Protein AF-A0A749FUU7-F1 (afdb_monomer_lite)

Foldseek 3Di:
DVVVVVVVVVCLLVVVFFWDFQPHTDDRPPDDDPVRIDGDLVRVLVSCCVPPVQDDDCVNDPPVSNVPRDDQDPVNVVVVVVVVVVVVVVVVVVVVVVVVVVVVVVVVVVVVVVVVVVVVVVVVVVVVVVLLVVLQVLLVVQCQQCDADPVRHHNHPDPDQVSVLVVQCVVPPPDPQSDSVSSVVSNVSSNVSNVD

pLDDT: mean 90.06, std 8.32, range [52.12, 98.38]

Organism: Salmonella enterica (NCBI:txid28901)

Structure (mmCIF, N/CA/C/O backbone):
data_AF-A0A749FUU7-F1
#
_entry.id   AF-A0A749FUU7-F1
#
loop_
_atom_site.group_PDB
_atom_site.id
_atom_site.type_symbol
_atom_site.label_atom_id
_atom_site.label_alt_id
_atom_site.label_comp_id
_atom_site.label_asym_id
_atom_site.label_entity_id
_atom_site.label_seq_id
_atom_site.pdbx_PDB_ins_code
_atom_site.Cartn_x
_atom_site.Cartn_y
_atom_site.Cartn_z
_atom_site.occupancy
_atom_site.B_iso_or_equiv
_atom_site.auth_seq_id
_atom_site.auth_comp_id
_atom_site.auth_asym_id
_atom_site.auth_atom_id
_atom_site.pdbx_PDB_model_num
ATOM 1 N N . MET A 1 1 ? 31.491 9.876 -52.918 1.00 52.12 1 MET A N 1
ATOM 2 C CA . MET A 1 1 ? 31.894 8.596 -53.551 1.00 52.12 1 MET A CA 1
ATOM 3 C C . MET A 1 1 ? 33.406 8.341 -53.571 1.00 52.12 1 MET A C 1
ATOM 5 O O . MET A 1 1 ? 33.776 7.181 -53.485 1.00 52.12 1 MET A O 1
ATOM 9 N N . ARG A 1 2 ? 34.289 9.356 -53.638 1.00 62.12 2 ARG A N 1
ATOM 10 C CA . ARG A 1 2 ? 35.755 9.143 -53.702 1.00 62.12 2 ARG A CA 1
ATOM 11 C C . ARG A 1 2 ? 36.374 8.519 -52.435 1.00 62.12 2 ARG A C 1
ATOM 13 O O . ARG A 1 2 ? 37.152 7.585 -52.553 1.00 62.12 2 ARG A O 1
ATOM 20 N N . VAL A 1 3 ? 35.913 8.924 -51.248 1.00 73.00 3 VAL A N 1
ATOM 21 C CA . VAL A 1 3 ? 36.488 8.505 -49.950 1.00 73.00 3 VAL A CA 1
ATOM 22 C C . VAL A 1 3 ? 36.400 6.993 -49.682 1.00 73.00 3 VAL A C 1
ATOM 24 O O . VAL A 1 3 ? 37.339 6.397 -49.170 1.00 73.00 3 VAL A O 1
ATOM 27 N N . ASN A 1 4 ? 35.293 6.332 -50.041 1.00 77.88 4 ASN A N 1
ATOM 28 C CA . ASN A 1 4 ? 35.155 4.884 -49.807 1.00 77.88 4 ASN A CA 1
ATOM 29 C C . ASN A 1 4 ? 36.014 4.062 -50.776 1.00 77.88 4 ASN A C 1
ATOM 31 O O . ASN A 1 4 ? 36.567 3.039 -50.386 1.00 77.88 4 ASN A O 1
ATOM 35 N N . ALA A 1 5 ? 36.159 4.526 -52.020 1.00 82.06 5 ALA A N 1
ATOM 36 C CA . ALA A 1 5 ? 37.058 3.902 -52.984 1.00 82.06 5 ALA A CA 1
ATOM 37 C C . ALA A 1 5 ? 38.529 4.075 -52.572 1.00 82.06 5 ALA A C 1
ATOM 39 O O . ALA A 1 5 ? 39.319 3.157 -52.754 1.00 82.06 5 ALA A O 1
ATOM 40 N N . GLU A 1 6 ? 38.890 5.215 -51.977 1.00 86.81 6 GLU A N 1
ATOM 41 C CA . GLU A 1 6 ? 40.231 5.459 -51.428 1.00 86.81 6 GLU A CA 1
ATOM 42 C C . GLU A 1 6 ? 40.562 4.520 -50.264 1.00 86.81 6 GLU A C 1
ATOM 44 O O . GLU A 1 6 ? 41.654 3.969 -50.257 1.00 86.81 6 GLU A O 1
ATOM 49 N N . LYS A 1 7 ? 39.617 4.244 -49.354 1.00 88.81 7 LYS A N 1
ATOM 50 C CA . LYS A 1 7 ? 39.810 3.259 -48.269 1.00 88.81 7 LYS A CA 1
ATOM 51 C C . LYS A 1 7 ? 40.062 1.844 -48.785 1.00 88.81 7 LYS A C 1
ATOM 53 O O . LYS A 1 7 ? 40.922 1.144 -48.272 1.00 88.81 7 LYS A O 1
ATOM 58 N N . ILE A 1 8 ? 39.311 1.424 -49.804 1.00 89.31 8 ILE A N 1
ATOM 59 C CA . ILE A 1 8 ? 39.501 0.104 -50.420 1.00 89.31 8 ILE A CA 1
ATOM 60 C C . ILE A 1 8 ? 40.854 0.052 -51.137 1.00 89.31 8 ILE A C 1
ATOM 62 O O . ILE A 1 8 ? 41.564 -0.941 -51.033 1.00 89.31 8 ILE A O 1
ATOM 66 N N . LEU A 1 9 ? 41.231 1.119 -51.848 1.00 89.44 9 LEU A N 1
ATOM 67 C CA . LEU A 1 9 ? 42.541 1.203 -52.490 1.00 89.44 9 LEU A CA 1
ATOM 68 C C . LEU A 1 9 ? 43.665 1.153 -51.458 1.00 89.44 9 LEU A C 1
ATOM 70 O O . LEU A 1 9 ? 44.609 0.405 -51.662 1.00 89.44 9 LEU A O 1
ATOM 74 N N . ASP A 1 10 ? 43.578 1.910 -50.371 1.00 92.19 10 ASP A N 1
ATOM 75 C CA . ASP A 1 10 ? 44.563 1.884 -49.286 1.00 92.19 10 ASP A CA 1
ATOM 76 C C . ASP A 1 10 ? 44.732 0.468 -48.711 1.00 92.19 10 ASP A C 1
ATOM 78 O O . ASP A 1 10 ? 45.841 -0.059 -48.671 1.00 92.19 10 ASP A O 1
ATOM 82 N N . ALA A 1 11 ? 43.624 -0.213 -48.416 1.00 92.19 11 ALA A N 1
ATOM 83 C CA . ALA A 1 11 ? 43.639 -1.592 -47.935 1.00 92.19 11 ALA A CA 1
ATOM 84 C C . ALA A 1 11 ? 44.280 -2.578 -48.934 1.00 92.19 11 ALA A C 1
ATOM 86 O O . ALA A 1 11 ? 44.968 -3.516 -48.533 1.00 92.19 11 ALA A O 1
ATOM 87 N N . ILE A 1 12 ? 44.107 -2.357 -50.243 1.00 91.88 12 ILE A N 1
ATOM 88 C CA . ILE A 1 12 ? 44.794 -3.129 -51.292 1.00 91.88 12 ILE A CA 1
ATOM 89 C C . ILE A 1 12 ? 46.305 -2.854 -51.276 1.00 91.88 12 ILE A C 1
ATOM 91 O O . ILE A 1 12 ? 47.089 -3.801 -51.315 1.00 91.88 12 ILE A O 1
ATOM 95 N N . HIS A 1 13 ? 46.731 -1.586 -51.196 1.00 89.38 13 HIS A N 1
ATOM 96 C CA . HIS A 1 13 ? 48.158 -1.227 -51.170 1.00 89.38 13 HIS A CA 1
ATOM 97 C C . HIS A 1 13 ? 48.868 -1.793 -49.932 1.00 89.38 13 HIS A C 1
ATOM 99 O O . HIS A 1 13 ? 50.017 -2.217 -50.029 1.00 89.38 13 HIS A O 1
ATOM 105 N N . ASN A 1 14 ? 48.164 -1.864 -48.800 1.00 90.69 14 ASN A N 1
ATOM 106 C CA . ASN A 1 14 ? 48.661 -2.442 -47.551 1.00 90.69 14 ASN A CA 1
ATOM 107 C C . ASN A 1 14 ? 48.477 -3.971 -47.460 1.00 90.69 14 ASN A C 1
ATOM 109 O O . ASN A 1 14 ? 48.733 -4.559 -46.412 1.00 90.69 14 ASN A O 1
ATOM 113 N N . CYS A 1 15 ? 48.060 -4.634 -48.549 1.00 89.25 15 CYS A N 1
ATOM 114 C CA . CYS A 1 15 ? 47.840 -6.085 -48.616 1.00 89.25 15 CYS A CA 1
ATOM 115 C C . CYS A 1 15 ? 46.834 -6.630 -47.577 1.00 89.25 15 CYS A C 1
ATOM 117 O O . CYS A 1 15 ? 46.882 -7.807 -47.220 1.00 89.25 15 CYS A O 1
ATOM 119 N N . GLU A 1 16 ? 45.897 -5.802 -47.110 1.00 91.62 16 GLU A N 1
ATOM 120 C CA . GLU A 1 16 ? 44.833 -6.210 -46.182 1.00 91.62 16 GLU A CA 1
ATOM 121 C C . GLU A 1 16 ? 43.687 -6.948 -46.881 1.00 91.62 16 GLU A C 1
ATOM 123 O O . GLU A 1 16 ? 42.958 -7.718 -46.249 1.00 91.62 16 GLU A O 1
ATOM 128 N N . ILE A 1 17 ? 43.511 -6.694 -48.182 1.00 93.81 17 ILE A N 1
ATOM 129 C CA . ILE A 1 17 ? 42.511 -7.344 -49.029 1.00 93.81 17 ILE A CA 1
ATOM 130 C C . ILE A 1 17 ? 43.227 -7.989 -50.219 1.00 93.81 17 ILE A C 1
ATOM 132 O O . ILE A 1 17 ? 43.930 -7.289 -50.954 1.00 93.81 17 ILE A O 1
ATOM 136 N N . PRO A 1 18 ? 43.028 -9.295 -50.465 1.00 93.31 18 PRO A N 1
ATOM 137 C CA . PRO A 1 18 ? 43.454 -9.924 -51.706 1.00 93.31 18 PRO A CA 1
ATOM 138 C C . PRO A 1 18 ? 42.893 -9.194 -52.932 1.00 93.31 18 PRO A C 1
ATOM 140 O O . PRO A 1 18 ? 41.706 -8.868 -53.005 1.00 93.31 18 PRO A O 1
ATOM 143 N N . TYR A 1 19 ? 43.751 -8.963 -53.922 1.00 94.19 19 TYR A N 1
ATOM 144 C CA . TYR A 1 19 ? 43.393 -8.266 -55.152 1.00 94.19 19 TYR A CA 1
ATOM 145 C C . TYR A 1 19 ? 43.820 -9.058 -56.388 1.00 94.19 19 TYR A C 1
ATOM 147 O O . TYR A 1 19 ? 44.531 -10.064 -56.324 1.00 94.19 19 TYR A O 1
ATOM 155 N N . GLY A 1 20 ? 43.318 -8.626 -57.537 1.00 93.50 20 GLY A N 1
ATOM 156 C CA . GLY A 1 20 ? 43.539 -9.267 -58.817 1.00 93.50 20 GLY A CA 1
ATOM 157 C C . GLY A 1 20 ? 43.675 -8.280 -59.963 1.00 93.50 20 GLY A C 1
ATOM 158 O O . GLY A 1 20 ? 43.332 -7.101 -59.849 1.00 93.50 20 GLY A O 1
ATOM 159 N N . ARG A 1 21 ? 44.124 -8.800 -61.101 1.00 93.25 21 ARG A N 1
ATOM 160 C CA . ARG A 1 21 ? 44.185 -8.113 -62.388 1.00 93.25 21 ARG A CA 1
ATOM 161 C C 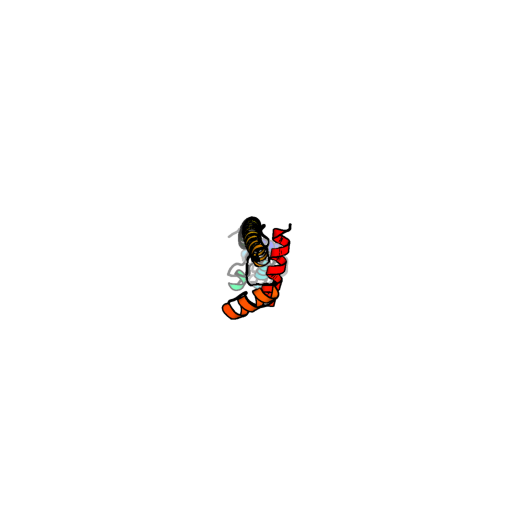. ARG A 1 21 ? 43.176 -8.751 -63.331 1.00 93.25 21 ARG A C 1
ATOM 163 O O . ARG A 1 21 ? 43.264 -9.949 -63.596 1.00 93.25 21 ARG A O 1
ATOM 170 N N . ASP A 1 22 ? 42.227 -7.956 -63.816 1.00 90.00 22 ASP A N 1
ATOM 171 C CA . ASP A 1 22 ? 41.182 -8.402 -64.751 1.00 90.00 22 ASP A CA 1
ATOM 172 C C . ASP A 1 22 ? 40.445 -9.676 -64.268 1.00 90.00 22 ASP A C 1
ATOM 174 O O . ASP A 1 22 ? 40.199 -10.612 -65.028 1.00 90.00 22 ASP A O 1
ATOM 178 N N . GLY A 1 23 ? 40.146 -9.748 -62.965 1.00 86.75 23 GLY A N 1
ATOM 179 C CA . GLY A 1 23 ? 39.416 -10.852 -62.333 1.00 86.75 23 GLY A CA 1
ATOM 180 C C . GLY A 1 23 ? 40.274 -12.039 -61.882 1.00 86.75 23 GLY A C 1
ATOM 181 O O . GLY A 1 23 ? 39.751 -12.958 -61.253 1.00 86.75 23 GLY A O 1
ATOM 182 N N . LYS A 1 24 ? 41.587 -12.036 -62.148 1.00 90.50 24 LYS A N 1
ATOM 183 C CA . LYS A 1 24 ? 42.519 -13.080 -61.689 1.00 90.50 24 LYS A CA 1
ATOM 184 C C . LYS A 1 24 ? 43.325 -12.592 -60.493 1.00 90.50 24 LYS A C 1
ATOM 186 O O . LYS A 1 24 ? 43.978 -11.559 -60.586 1.00 90.50 24 LYS A O 1
ATOM 191 N N . THR A 1 25 ? 43.290 -13.335 -59.389 1.00 92.00 25 THR A N 1
ATOM 192 C CA . THR A 1 25 ? 44.069 -13.031 -58.178 1.00 92.00 25 THR A CA 1
ATOM 193 C C . THR A 1 25 ? 45.563 -12.985 -58.500 1.00 92.00 25 THR A C 1
ATOM 195 O O . THR A 1 25 ? 46.063 -13.865 -59.201 1.00 92.00 25 THR A O 1
ATOM 198 N N . VAL A 1 26 ? 46.250 -11.963 -57.995 1.00 92.69 26 VAL A N 1
ATOM 199 C CA . VAL A 1 26 ? 47.696 -11.767 -58.165 1.00 92.69 26 VAL A CA 1
ATOM 200 C C . VAL A 1 26 ? 48.437 -12.008 -56.851 1.00 92.69 26 VAL A C 1
ATOM 202 O O . VAL A 1 26 ? 47.817 -12.092 -55.790 1.00 92.69 26 VAL A O 1
ATOM 205 N N . GLN A 1 27 ? 49.763 -12.144 -56.919 1.00 90.19 27 GLN A N 1
ATOM 206 C CA . GLN A 1 27 ? 50.595 -12.243 -55.718 1.00 90.19 27 GLN A CA 1
ATOM 207 C C . GLN A 1 27 ? 50.572 -10.910 -54.943 1.00 90.19 27 GLN A C 1
ATOM 209 O O . GLN A 1 27 ? 50.531 -9.846 -55.572 1.00 90.19 27 GLN A O 1
ATOM 214 N N . PRO A 1 28 ? 50.637 -10.930 -53.598 1.00 87.06 28 PRO A N 1
ATOM 215 C CA . PRO A 1 28 ? 50.760 -9.710 -52.805 1.00 87.06 28 PRO A CA 1
ATOM 216 C C . PRO A 1 28 ? 51.976 -8.882 -53.240 1.00 87.06 28 PRO A C 1
ATOM 218 O O . PRO A 1 28 ? 53.078 -9.413 -53.378 1.00 87.06 28 PRO A O 1
ATOM 221 N N . GLY A 1 29 ? 51.774 -7.586 -53.475 1.00 84.31 29 GLY A N 1
ATOM 222 C CA . GLY A 1 29 ? 52.821 -6.673 -53.941 1.00 84.31 29 GLY A CA 1
ATOM 223 C C . GLY A 1 29 ? 53.020 -6.629 -55.463 1.00 84.31 29 GLY A C 1
ATOM 224 O O . GLY A 1 29 ? 53.803 -5.806 -55.934 1.00 84.31 29 GLY A O 1
ATOM 225 N N . GLU A 1 30 ? 52.308 -7.441 -56.260 1.00 87.88 30 GLU A N 1
ATOM 226 C CA . GLU A 1 30 ? 52.316 -7.296 -57.724 1.00 87.88 30 GLU A CA 1
ATOM 227 C C . GLU A 1 30 ? 51.729 -5.931 -58.125 1.00 87.88 30 GLU A C 1
ATOM 229 O O . GLU A 1 30 ? 50.613 -5.575 -57.732 1.00 87.88 30 GLU A O 1
ATOM 234 N N . GLN A 1 31 ? 52.467 -5.166 -58.936 1.00 86.88 31 GLN A N 1
ATOM 235 C CA . GLN A 1 31 ? 52.013 -3.865 -59.415 1.00 86.88 31 GLN A CA 1
ATOM 236 C C . GLN A 1 31 ? 50.921 -4.035 -60.477 1.00 86.88 31 GLN A C 1
ATOM 238 O O . GLN A 1 31 ? 51.158 -4.524 -61.583 1.00 86.88 31 GLN A O 1
ATOM 243 N N . VAL A 1 32 ? 49.713 -3.570 -60.161 1.00 89.69 32 VAL A N 1
ATOM 244 C CA . VAL A 1 32 ? 48.565 -3.587 -61.072 1.00 89.69 32 VAL A CA 1
ATOM 245 C C . VAL A 1 32 ? 48.081 -2.158 -61.288 1.00 89.69 32 VAL A C 1
ATOM 247 O O . VAL A 1 32 ? 47.884 -1.397 -60.343 1.00 89.69 32 VAL A O 1
ATOM 250 N N . ALA A 1 33 ? 47.884 -1.773 -62.550 1.00 88.88 33 ALA A N 1
ATOM 251 C CA . ALA A 1 33 ? 47.352 -0.456 -62.877 1.00 88.88 33 ALA A CA 1
ATOM 252 C C . ALA A 1 33 ? 45.952 -0.274 -62.267 1.00 88.88 33 ALA A C 1
ATOM 254 O O . ALA A 1 33 ? 45.115 -1.171 -62.356 1.00 88.88 33 ALA A O 1
ATOM 255 N N . LYS A 1 34 ? 45.669 0.913 -61.716 1.00 86.50 34 LYS A N 1
ATOM 256 C CA . LYS A 1 34 ? 44.425 1.208 -60.979 1.00 86.50 34 LYS A CA 1
ATOM 257 C C . LYS A 1 34 ? 43.141 0.803 -61.716 1.00 86.50 34 LYS A C 1
ATOM 259 O O . LYS A 1 34 ? 42.200 0.339 -61.088 1.00 86.50 34 LYS A O 1
ATOM 264 N N . HIS A 1 35 ? 43.107 0.960 -63.039 1.00 88.06 35 HIS A N 1
ATOM 265 C CA . HIS A 1 35 ? 41.942 0.642 -63.873 1.00 88.06 35 HIS A CA 1
ATOM 266 C C . HIS A 1 35 ? 41.755 -0.863 -64.155 1.00 88.06 35 HIS A C 1
ATOM 268 O O . HIS A 1 35 ? 40.724 -1.243 -64.695 1.00 88.06 35 HIS A O 1
ATOM 274 N N . ARG A 1 36 ? 42.732 -1.710 -63.802 1.00 91.19 36 ARG A N 1
ATOM 275 C CA . ARG A 1 36 ? 42.696 -3.179 -63.957 1.00 91.19 36 ARG A CA 1
ATOM 276 C C . ARG A 1 36 ? 42.544 -3.915 -62.628 1.00 91.19 36 ARG A C 1
ATOM 278 O O . ARG A 1 36 ? 42.469 -5.145 -62.615 1.00 91.19 36 ARG A O 1
ATOM 285 N N . LEU A 1 37 ? 42.544 -3.175 -61.518 1.00 91.62 37 LEU A N 1
ATOM 286 C CA . LEU A 1 37 ? 42.370 -3.732 -60.185 1.00 91.62 37 LEU A CA 1
ATOM 287 C C . LEU A 1 37 ? 40.977 -4.340 -60.049 1.00 91.62 37 LEU A C 1
ATOM 289 O O . LEU A 1 37 ? 39.965 -3.720 -60.370 1.00 91.62 37 LEU A O 1
ATOM 293 N N . THR A 1 38 ? 40.944 -5.554 -59.523 1.00 92.81 38 THR A N 1
ATOM 294 C CA . THR A 1 38 ? 39.720 -6.283 -59.201 1.00 92.81 38 THR A CA 1
ATOM 295 C C . THR A 1 38 ? 39.836 -6.852 -57.795 1.00 92.81 38 THR A C 1
ATOM 297 O O . THR A 1 38 ? 40.924 -7.220 -57.360 1.00 92.81 38 THR A O 1
ATOM 300 N N . VAL A 1 39 ? 38.719 -6.911 -57.076 1.00 92.81 39 VAL A N 1
ATOM 301 C CA . VAL A 1 39 ? 38.624 -7.509 -55.738 1.00 92.81 39 VAL A CA 1
ATOM 302 C C . VAL A 1 39 ? 37.464 -8.489 -55.767 1.00 92.81 39 VAL A C 1
ATOM 304 O O . VAL A 1 39 ? 36.410 -8.177 -56.329 1.00 92.81 39 VAL A O 1
ATOM 307 N N . ARG A 1 40 ? 37.642 -9.683 -55.198 1.00 92.94 40 ARG A N 1
ATOM 308 C CA . ARG A 1 40 ? 36.547 -10.655 -55.123 1.00 92.94 40 ARG A CA 1
ATOM 309 C C . ARG A 1 40 ? 35.505 -10.184 -54.116 1.00 92.94 40 ARG A C 1
ATOM 311 O O . ARG A 1 40 ? 35.832 -9.596 -53.088 1.00 92.94 40 ARG A O 1
ATOM 318 N N . HIS A 1 41 ? 34.243 -10.503 -54.392 1.00 93.31 41 HIS A N 1
ATOM 319 C CA . HIS A 1 41 ? 33.123 -10.177 -53.506 1.00 93.31 41 HIS A CA 1
ATOM 320 C C . HIS A 1 41 ? 33.329 -10.718 -52.084 1.00 93.31 41 HIS A C 1
ATOM 322 O O . HIS A 1 41 ? 33.192 -9.961 -51.127 1.00 93.31 41 HIS A O 1
ATOM 328 N N . SER A 1 42 ? 33.751 -11.982 -51.959 1.00 92.81 42 SER A N 1
ATOM 329 C CA . SER A 1 42 ? 34.042 -12.637 -50.677 1.00 92.81 42 SER A CA 1
ATOM 330 C C . SER A 1 42 ? 35.074 -11.872 -49.853 1.00 92.81 42 SER A C 1
ATOM 332 O O . SER A 1 42 ? 34.856 -11.611 -48.674 1.00 92.81 42 SER A O 1
ATOM 334 N N . ASP A 1 43 ? 36.167 -11.464 -50.495 1.00 93.75 43 ASP A N 1
ATOM 335 C CA . ASP A 1 43 ? 37.316 -10.852 -49.832 1.00 93.75 43 ASP A CA 1
ATOM 336 C C . ASP A 1 43 ? 36.956 -9.448 -49.333 1.00 93.75 43 ASP A C 1
ATOM 338 O O . ASP A 1 43 ? 37.219 -9.093 -48.181 1.00 93.75 43 ASP A O 1
ATOM 342 N N . LEU A 1 44 ? 36.246 -8.677 -50.166 1.00 93.44 44 LEU A N 1
ATOM 343 C CA . LEU A 1 44 ? 35.730 -7.363 -49.788 1.00 93.44 44 LEU A CA 1
ATOM 344 C C . LEU A 1 44 ? 34.679 -7.458 -48.673 1.00 93.44 44 LEU A C 1
ATOM 346 O O . LEU A 1 44 ? 34.693 -6.649 -47.742 1.00 93.44 44 LEU A O 1
ATOM 350 N N . LYS A 1 45 ? 33.782 -8.451 -48.739 1.00 92.31 45 LYS A N 1
ATOM 351 C CA . LYS A 1 45 ? 32.747 -8.687 -47.723 1.00 92.31 45 LYS A CA 1
ATOM 352 C C . LYS A 1 45 ? 33.364 -9.057 -46.372 1.00 92.31 45 LYS A C 1
ATOM 354 O O . LYS A 1 45 ? 32.967 -8.490 -45.351 1.00 92.31 45 LYS A O 1
ATOM 359 N N . SER A 1 46 ? 34.355 -9.949 -46.349 1.00 91.69 46 SER A N 1
ATOM 360 C CA . SER A 1 46 ? 35.072 -10.337 -45.128 1.00 91.69 46 SER A CA 1
ATOM 361 C C . SER A 1 46 ? 35.831 -9.164 -44.509 1.00 91.69 46 SER A C 1
ATOM 363 O O . SER A 1 46 ? 35.714 -8.927 -43.305 1.00 91.69 46 SER A O 1
ATOM 365 N N . TRP A 1 47 ? 36.553 -8.384 -45.318 1.00 93.69 47 TRP A N 1
ATOM 366 C CA . TRP A 1 47 ? 37.276 -7.212 -44.824 1.00 93.69 47 TRP A CA 1
ATOM 367 C C . TRP A 1 47 ? 36.330 -6.132 -44.279 1.00 93.69 47 TRP A C 1
ATOM 369 O O . TRP A 1 47 ? 36.575 -5.602 -43.194 1.00 93.69 47 TRP A O 1
ATOM 379 N N . MET A 1 48 ? 35.211 -5.853 -44.958 1.00 90.94 48 MET A N 1
ATOM 380 C CA . MET A 1 48 ? 34.207 -4.899 -44.464 1.00 90.94 48 MET A CA 1
ATOM 381 C C . MET A 1 48 ? 33.522 -5.376 -43.187 1.00 90.94 48 MET A C 1
ATOM 383 O O . MET A 1 48 ? 33.343 -4.582 -42.269 1.00 90.94 48 MET A O 1
ATOM 387 N N . SER A 1 49 ? 33.212 -6.669 -43.077 1.00 87.94 49 SER A N 1
ATOM 388 C CA . SER A 1 49 ? 32.622 -7.235 -41.855 1.00 87.94 49 SER A CA 1
ATOM 389 C C . SER A 1 49 ? 33.539 -7.072 -40.641 1.00 87.94 49 SER A C 1
ATOM 391 O O . SER A 1 49 ? 33.056 -6.853 -39.534 1.00 87.94 49 SER A O 1
ATOM 393 N N . LYS A 1 50 ? 34.860 -7.158 -40.850 1.00 86.62 50 LYS A N 1
ATOM 394 C CA . LYS A 1 50 ? 35.871 -7.023 -39.796 1.00 86.62 50 LYS A CA 1
ATOM 395 C C . LYS A 1 50 ? 36.156 -5.564 -39.427 1.00 86.62 50 LYS A C 1
ATOM 397 O O . LYS A 1 50 ? 36.185 -5.235 -38.247 1.00 86.62 50 LYS A O 1
ATOM 402 N N . ASN A 1 51 ? 36.385 -4.703 -40.419 1.00 87.56 51 ASN A N 1
ATOM 403 C CA . ASN A 1 51 ? 36.891 -3.341 -40.197 1.00 87.56 51 ASN A CA 1
ATOM 404 C C . ASN A 1 51 ? 35.786 -2.275 -40.134 1.00 87.56 51 ASN A C 1
ATOM 406 O O . ASN A 1 51 ? 35.976 -1.218 -39.535 1.00 87.56 51 ASN A O 1
ATOM 410 N N . TYR A 1 52 ? 34.619 -2.551 -40.721 1.00 86.69 52 TYR A N 1
ATOM 411 C CA . TYR A 1 52 ? 33.473 -1.642 -40.758 1.00 86.69 52 TYR A CA 1
ATOM 412 C C . TYR A 1 52 ? 32.164 -2.392 -40.472 1.00 86.69 52 TYR A C 1
ATOM 414 O O . TYR A 1 52 ? 31.253 -2.385 -41.301 1.00 86.69 52 TYR A O 1
ATOM 422 N N . PRO A 1 53 ? 32.006 -3.003 -39.284 1.00 81.75 53 PRO A N 1
ATOM 423 C CA . PRO A 1 53 ? 30.863 -3.870 -38.982 1.00 81.75 53 PRO A CA 1
ATOM 424 C C . PRO A 1 53 ? 29.500 -3.145 -39.035 1.00 81.75 53 PRO A C 1
ATOM 426 O O . PRO A 1 53 ? 28.458 -3.784 -39.183 1.00 81.75 53 PRO A O 1
ATOM 429 N N . ASN A 1 54 ? 29.512 -1.807 -38.987 1.00 79.31 54 ASN A N 1
ATOM 430 C CA . ASN A 1 54 ? 28.340 -0.935 -39.110 1.00 79.31 54 ASN A CA 1
ATOM 431 C C . ASN A 1 54 ? 28.079 -0.421 -40.540 1.00 79.31 54 ASN A C 1
ATOM 433 O O . ASN A 1 54 ? 27.092 0.276 -40.760 1.00 79.31 54 ASN A O 1
ATOM 437 N N . GLN A 1 55 ? 28.945 -0.719 -41.517 1.00 85.38 55 GLN A N 1
ATOM 438 C CA . GLN A 1 55 ? 28.794 -0.282 -42.910 1.00 85.38 55 GLN A CA 1
ATOM 439 C C . GLN A 1 55 ? 28.606 -1.493 -43.822 1.00 85.38 55 GLN A C 1
ATOM 441 O O . GLN A 1 55 ? 29.563 -2.147 -44.228 1.00 85.38 55 GLN A O 1
ATOM 446 N N . LYS A 1 56 ? 27.348 -1.769 -44.174 1.00 86.12 56 LYS A N 1
ATOM 447 C CA . LYS A 1 56 ? 26.961 -2.940 -44.967 1.00 86.12 56 LYS A CA 1
ATOM 448 C C . LYS A 1 56 ? 26.215 -2.531 -46.245 1.00 86.12 56 LYS A C 1
ATOM 450 O O . LYS A 1 56 ? 24.990 -2.462 -46.240 1.00 86.12 56 LYS A O 1
ATOM 455 N N . PRO A 1 57 ? 26.906 -2.205 -47.352 1.00 88.38 57 PRO A N 1
ATOM 456 C CA . PRO A 1 57 ? 26.252 -1.839 -48.609 1.00 88.38 57 PRO A CA 1
ATOM 457 C C . PRO A 1 57 ? 25.478 -3.002 -49.237 1.00 88.38 57 PRO A C 1
ATOM 459 O O . PRO A 1 57 ? 25.933 -4.143 -49.192 1.00 88.38 57 PRO A O 1
ATOM 462 N N . ALA A 1 58 ? 24.368 -2.690 -49.910 1.00 88.81 58 ALA A N 1
ATOM 463 C CA . ALA A 1 58 ? 23.426 -3.684 -50.448 1.00 88.81 58 ALA A CA 1
ATOM 464 C C . ALA A 1 58 ? 24.004 -4.587 -51.549 1.00 88.81 58 ALA A C 1
ATOM 466 O O . ALA A 1 58 ? 23.473 -5.656 -51.814 1.00 88.81 58 ALA A O 1
ATOM 467 N N . PHE A 1 59 ? 25.100 -4.178 -52.194 1.00 90.31 59 PHE A N 1
ATOM 468 C CA . PHE A 1 59 ? 25.780 -5.020 -53.183 1.00 90.31 59 PHE A CA 1
ATOM 469 C C . PHE A 1 59 ? 26.684 -6.095 -52.543 1.00 90.31 59 PHE A C 1
ATOM 471 O O . PHE A 1 59 ? 27.077 -7.044 -53.218 1.00 90.31 59 PHE A O 1
ATOM 478 N N . LEU A 1 60 ? 27.034 -5.951 -51.256 1.00 90.50 60 LEU A N 1
ATOM 479 C CA . LEU A 1 60 ? 27.898 -6.887 -50.517 1.00 90.50 60 LEU A CA 1
ATOM 480 C C . LEU A 1 60 ? 27.135 -7.743 -49.510 1.00 90.50 60 LEU A C 1
ATOM 482 O O . LEU A 1 60 ? 27.491 -8.905 -49.312 1.00 90.50 60 LEU A O 1
ATOM 486 N N . PHE A 1 61 ? 26.115 -7.168 -48.883 1.00 90.12 61 PHE A N 1
ATOM 487 C CA . PHE A 1 61 ? 25.351 -7.783 -47.805 1.00 90.12 61 PHE A CA 1
ATOM 488 C C . PHE A 1 61 ? 23.883 -7.862 -48.193 1.00 90.12 61 PHE A C 1
ATOM 490 O O . PHE A 1 61 ? 23.343 -6.902 -48.746 1.00 90.12 61 PHE A O 1
ATOM 497 N N . ASP A 1 62 ? 23.248 -8.990 -47.890 1.00 87.81 62 ASP A N 1
ATOM 498 C CA . ASP A 1 62 ? 21.808 -9.138 -48.081 1.00 87.81 62 ASP A CA 1
ATOM 499 C C . ASP A 1 62 ? 21.004 -8.333 -47.039 1.00 87.81 62 ASP A C 1
ATOM 501 O O . ASP A 1 62 ? 21.550 -7.784 -46.078 1.00 87.81 62 ASP A O 1
ATOM 505 N N . ALA A 1 63 ? 19.684 -8.244 -47.228 1.00 81.69 63 ALA A N 1
ATOM 506 C CA . ALA A 1 63 ? 18.811 -7.453 -46.360 1.00 81.69 63 ALA A CA 1
ATOM 507 C C . ALA A 1 63 ? 18.838 -7.910 -44.888 1.00 81.69 63 ALA A C 1
ATOM 509 O O . ALA A 1 63 ? 18.703 -7.081 -43.989 1.00 81.69 63 ALA A O 1
ATOM 510 N N . VAL A 1 64 ? 19.042 -9.205 -44.633 1.00 77.69 64 VAL A N 1
ATOM 511 C CA . VAL A 1 64 ? 19.092 -9.767 -43.277 1.00 77.69 64 VAL A CA 1
ATOM 512 C C . VAL A 1 64 ? 20.426 -9.408 -42.624 1.00 77.69 64 VAL A C 1
ATOM 514 O O . VAL A 1 64 ? 20.466 -8.896 -41.506 1.00 77.69 64 VAL A O 1
ATOM 517 N N . GLU A 1 65 ? 21.531 -9.587 -43.344 1.00 79.50 65 GLU A N 1
ATOM 518 C CA . GLU A 1 65 ? 22.877 -9.222 -42.908 1.00 79.50 65 GLU A CA 1
ATOM 519 C C . GLU A 1 65 ? 23.018 -7.721 -42.651 1.00 79.50 65 GLU A C 1
ATOM 521 O O . GLU A 1 65 ? 23.738 -7.330 -41.729 1.00 79.50 65 GLU A O 1
ATOM 526 N N . GLN A 1 66 ? 22.341 -6.881 -43.435 1.00 77.75 66 GLN A N 1
ATOM 527 C CA . GLN A 1 66 ? 22.283 -5.434 -43.229 1.00 77.75 66 GLN A CA 1
ATOM 528 C C . GLN A 1 66 ? 21.553 -5.048 -41.942 1.00 77.75 66 GLN A C 1
ATOM 530 O O . GLN A 1 66 ? 21.999 -4.126 -41.264 1.00 77.75 66 GLN A O 1
ATOM 535 N N . GLN A 1 67 ? 20.471 -5.757 -41.607 1.00 71.25 67 GLN A N 1
ATOM 536 C CA . GLN A 1 67 ? 19.668 -5.532 -40.399 1.00 71.25 67 GLN A CA 1
ATOM 537 C C . GLN A 1 67 ? 20.326 -6.081 -39.126 1.00 71.25 67 GLN A C 1
ATOM 539 O O . GLN A 1 67 ? 20.069 -5.584 -38.029 1.00 71.25 67 GLN A O 1
ATOM 544 N N . LEU A 1 68 ? 21.210 -7.074 -39.257 1.00 68.06 68 LEU A N 1
ATOM 545 C CA . LEU A 1 68 ? 22.084 -7.567 -38.189 1.00 68.06 68 LEU A CA 1
ATOM 546 C C . LEU A 1 68 ? 23.175 -6.525 -37.874 1.00 68.06 68 LEU A C 1
ATOM 548 O O . LEU A 1 68 ? 24.348 -6.693 -38.213 1.00 68.06 68 LEU A O 1
ATOM 552 N N . HIS A 1 69 ? 22.795 -5.402 -37.268 1.00 60.00 69 HIS A N 1
ATOM 553 C CA . HIS A 1 69 ? 23.722 -4.354 -36.842 1.00 60.00 69 HIS A CA 1
ATOM 554 C C . HIS A 1 69 ? 24.610 -4.850 -35.688 1.00 60.00 69 HIS A C 1
ATOM 556 O O . HIS A 1 69 ? 24.131 -5.415 -34.704 1.00 60.00 69 HIS A O 1
ATOM 562 N N . ALA A 1 70 ? 25.924 -4.663 -35.815 1.00 56.34 70 ALA A N 1
ATOM 563 C CA . ALA A 1 70 ? 26.896 -5.095 -34.822 1.00 56.34 70 ALA A CA 1
ATOM 564 C C . ALA A 1 70 ? 26.966 -4.089 -33.662 1.00 56.34 70 ALA A C 1
ATOM 566 O O . ALA A 1 70 ? 27.640 -3.066 -33.745 1.00 56.34 70 ALA A O 1
ATOM 567 N N . GLY A 1 71 ? 26.289 -4.410 -32.561 1.00 55.56 71 GLY A N 1
ATOM 568 C CA . GLY A 1 71 ? 26.347 -3.643 -31.317 1.00 55.56 71 GLY A CA 1
ATOM 569 C C . GLY A 1 71 ? 25.176 -2.677 -31.160 1.00 55.56 71 GLY A C 1
ATOM 570 O O . GLY A 1 71 ? 24.748 -2.029 -32.111 1.00 55.56 71 GLY A O 1
ATOM 571 N N . ILE A 1 72 ? 24.644 -2.627 -29.937 1.00 62.50 72 ILE A N 1
ATOM 572 C CA . ILE A 1 72 ? 23.545 -1.763 -29.482 1.00 62.50 72 ILE A CA 1
ATOM 573 C C . ILE A 1 72 ? 23.680 -0.377 -30.126 1.00 62.50 72 ILE A C 1
ATOM 575 O O . ILE A 1 72 ? 24.661 0.327 -29.880 1.00 62.50 72 ILE A O 1
ATOM 579 N N . THR A 1 73 ? 22.723 0.013 -30.972 1.00 72.19 73 THR A N 1
ATOM 580 C CA . THR A 1 73 ? 22.753 1.339 -31.595 1.00 72.19 73 THR A CA 1
ATOM 581 C C . THR A 1 73 ? 22.679 2.414 -30.509 1.00 72.19 73 THR A C 1
ATOM 583 O O . THR A 1 73 ? 22.028 2.236 -29.477 1.00 72.19 73 THR A O 1
ATOM 586 N N . VAL A 1 74 ? 23.344 3.551 -30.732 1.00 75.31 74 VAL A N 1
ATOM 587 C CA . VAL A 1 74 ? 23.294 4.698 -29.804 1.00 75.31 74 VAL A CA 1
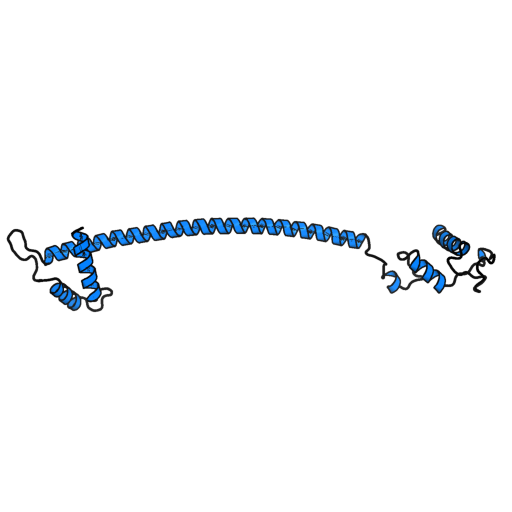ATOM 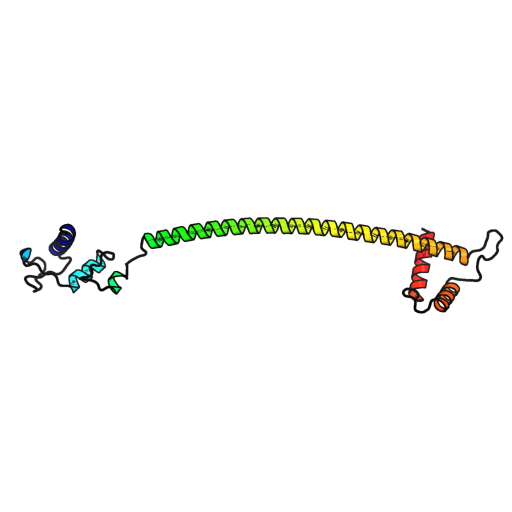588 C C . VAL A 1 74 ? 21.844 5.107 -29.527 1.00 75.31 74 VAL A C 1
ATOM 590 O O . VAL A 1 74 ? 21.502 5.423 -28.392 1.00 75.31 74 VAL A O 1
ATOM 593 N N . GLU A 1 75 ? 20.986 5.022 -30.543 1.00 76.31 75 GLU A N 1
ATOM 594 C CA . GLU A 1 75 ? 19.548 5.261 -30.434 1.00 76.31 75 GLU A CA 1
ATOM 595 C C . GLU A 1 75 ? 18.863 4.270 -29.482 1.00 76.31 75 GLU A C 1
ATOM 597 O O . GLU A 1 75 ? 18.211 4.701 -28.536 1.00 76.31 75 GLU A O 1
ATOM 602 N N . ALA A 1 76 ? 19.080 2.957 -29.638 1.00 81.94 76 ALA A N 1
ATOM 603 C CA . ALA A 1 76 ? 18.502 1.953 -28.741 1.00 81.94 76 ALA A CA 1
ATOM 604 C C . ALA A 1 76 ? 18.948 2.156 -27.282 1.00 81.94 76 ALA A C 1
ATOM 606 O O . ALA A 1 76 ? 18.142 2.038 -26.357 1.00 81.94 76 ALA A O 1
ATOM 607 N N . TYR A 1 77 ? 20.216 2.521 -27.068 1.00 83.38 77 TYR A N 1
ATOM 608 C CA . TYR A 1 77 ? 20.717 2.868 -25.739 1.00 83.38 77 TYR A CA 1
ATOM 609 C C . TYR A 1 77 ? 20.032 4.121 -25.171 1.00 83.38 77 TYR A C 1
ATOM 611 O O . TYR A 1 77 ? 19.609 4.118 -24.015 1.00 83.38 77 TYR A O 1
ATOM 619 N N . GLN A 1 78 ? 19.880 5.180 -25.970 1.00 86.69 78 GLN A N 1
ATOM 620 C CA . GLN A 1 78 ? 19.204 6.411 -25.550 1.00 86.69 78 GLN A CA 1
ATOM 621 C C . GLN A 1 78 ? 17.728 6.169 -25.214 1.00 86.69 78 GLN A C 1
ATOM 623 O O . GLN A 1 78 ? 17.247 6.678 -24.199 1.00 86.69 78 GLN A O 1
ATOM 628 N N . THR A 1 79 ? 17.030 5.347 -26.000 1.00 90.62 79 THR A N 1
ATOM 629 C CA . THR A 1 79 ? 15.645 4.943 -25.728 1.00 90.62 79 THR A CA 1
ATOM 630 C C . THR A 1 79 ? 15.538 4.194 -24.402 1.00 90.62 79 THR A C 1
ATOM 632 O O . THR A 1 79 ? 14.750 4.587 -23.539 1.00 90.62 79 THR A O 1
ATOM 635 N N . LEU A 1 80 ? 16.374 3.173 -24.185 1.00 90.94 80 LEU A N 1
ATOM 636 C CA . LEU A 1 80 ? 16.391 2.416 -22.929 1.00 90.94 80 LEU A CA 1
ATOM 637 C C . LEU A 1 80 ? 16.776 3.291 -21.729 1.00 90.94 80 LEU A C 1
ATOM 639 O O . LEU A 1 80 ? 16.241 3.120 -20.631 1.00 90.94 80 LEU A O 1
ATOM 643 N N . GLN A 1 81 ? 17.682 4.250 -21.916 1.00 93.25 81 GLN A N 1
ATOM 644 C CA . GLN A 1 81 ? 18.066 5.192 -20.869 1.00 93.25 81 GLN A CA 1
ATOM 645 C C . GLN A 1 81 ? 16.911 6.136 -20.505 1.00 93.25 81 GLN A C 1
ATOM 647 O O . GLN A 1 81 ? 16.677 6.392 -19.320 1.00 93.25 81 GLN A O 1
ATOM 652 N N . ALA A 1 82 ? 16.178 6.649 -21.496 1.00 95.50 82 ALA A N 1
ATOM 653 C CA . ALA A 1 82 ? 15.003 7.485 -21.268 1.00 95.50 82 ALA A CA 1
ATOM 654 C C . ALA A 1 82 ? 13.898 6.708 -20.536 1.00 95.50 82 ALA A C 1
ATOM 656 O O . ALA A 1 82 ? 13.302 7.220 -19.585 1.00 95.50 82 ALA A O 1
ATOM 657 N N . GLU A 1 83 ? 13.675 5.450 -20.917 1.00 96.06 83 GLU A N 1
ATOM 658 C CA . GLU A 1 83 ? 12.710 4.586 -20.245 1.00 96.06 83 GLU A CA 1
ATOM 659 C C . GLU A 1 83 ? 13.107 4.278 -18.796 1.00 96.06 83 GLU A C 1
ATOM 661 O O . GLU A 1 83 ? 12.272 4.407 -17.899 1.00 96.06 83 GLU A O 1
ATOM 666 N N . ASN A 1 84 ? 14.381 3.974 -18.534 1.00 97.44 84 ASN A N 1
ATOM 667 C CA . ASN A 1 84 ? 14.881 3.783 -17.169 1.00 97.44 84 ASN A CA 1
ATOM 668 C C . ASN A 1 84 ? 14.668 5.031 -16.301 1.00 97.44 84 ASN A C 1
ATOM 670 O O . ASN A 1 84 ? 14.192 4.926 -15.172 1.00 97.44 84 ASN A O 1
ATOM 674 N N . LYS A 1 85 ? 14.954 6.231 -16.829 1.00 98.06 85 LYS A N 1
ATOM 675 C CA . LYS A 1 85 ? 14.689 7.493 -16.114 1.00 98.06 85 LYS A CA 1
ATOM 676 C C . LYS A 1 85 ? 13.204 7.649 -15.781 1.00 98.06 85 LYS A C 1
ATOM 678 O O . LYS A 1 85 ? 12.866 7.994 -14.651 1.00 98.06 85 LYS A O 1
ATOM 683 N N . ARG A 1 86 ? 12.318 7.352 -16.737 1.00 98.25 86 ARG A N 1
ATOM 684 C CA . ARG A 1 86 ? 10.862 7.392 -16.535 1.00 98.25 86 ARG A CA 1
ATOM 685 C C . ARG A 1 86 ? 10.411 6.413 -15.448 1.00 98.25 86 ARG A C 1
ATOM 687 O O . ARG A 1 86 ? 9.604 6.784 -14.596 1.00 98.25 86 ARG A O 1
ATOM 694 N N . LEU A 1 87 ? 10.920 5.181 -15.469 1.00 98.12 87 LEU A N 1
ATOM 695 C CA . LEU A 1 87 ? 10.593 4.160 -14.471 1.00 98.12 87 LEU A CA 1
ATOM 696 C C . LEU A 1 87 ? 11.079 4.557 -13.075 1.00 98.12 87 LEU A C 1
ATOM 698 O O . LEU A 1 87 ? 10.313 4.435 -12.123 1.00 98.12 87 LEU A O 1
ATOM 702 N N . ASN A 1 88 ? 12.284 5.118 -12.962 1.00 98.19 88 ASN A N 1
ATOM 703 C CA . ASN A 1 88 ? 12.816 5.608 -11.690 1.00 98.19 88 ASN A CA 1
ATOM 704 C C . ASN A 1 88 ? 11.959 6.734 -11.094 1.00 98.19 88 ASN A C 1
ATOM 706 O O . ASN A 1 88 ? 11.652 6.697 -9.907 1.00 98.19 88 ASN A O 1
ATOM 710 N N . ILE A 1 89 ? 11.504 7.690 -11.913 1.00 98.19 89 ILE A N 1
ATOM 711 C CA . ILE A 1 89 ? 10.588 8.751 -11.458 1.00 98.19 89 ILE A CA 1
ATOM 712 C C . ILE A 1 89 ? 9.265 8.152 -10.963 1.00 98.19 89 ILE A C 1
ATOM 714 O O . ILE A 1 89 ? 8.746 8.546 -9.920 1.00 98.19 89 ILE A O 1
ATOM 718 N N . ARG A 1 90 ? 8.707 7.181 -11.696 1.00 98.00 90 ARG A N 1
ATOM 719 C CA . ARG A 1 90 ? 7.453 6.527 -11.300 1.00 98.00 90 ARG A CA 1
ATOM 720 C C . ARG A 1 90 ? 7.605 5.749 -9.994 1.00 98.00 90 ARG A C 1
ATOM 722 O O . ARG A 1 90 ? 6.684 5.772 -9.182 1.00 98.00 90 ARG A O 1
ATOM 729 N N . LEU A 1 91 ? 8.743 5.084 -9.802 1.00 98.38 91 LEU A N 1
ATOM 730 C CA . LEU A 1 91 ? 9.048 4.346 -8.582 1.00 98.38 91 LEU A CA 1
ATOM 731 C C . LEU A 1 91 ? 9.158 5.287 -7.376 1.00 98.38 91 LEU A C 1
ATOM 733 O O . LEU A 1 91 ? 8.511 5.035 -6.364 1.00 98.38 91 LEU A O 1
ATOM 737 N N . ASP A 1 92 ? 9.895 6.392 -7.504 1.00 98.38 92 ASP A N 1
ATOM 738 C CA . ASP A 1 92 ? 10.033 7.397 -6.439 1.00 98.38 92 ASP A CA 1
ATOM 739 C C . ASP A 1 92 ? 8.674 7.997 -6.041 1.00 98.38 92 ASP A C 1
ATOM 741 O O . ASP A 1 92 ? 8.330 8.060 -4.859 1.00 98.38 92 ASP A O 1
ATOM 745 N N . ASN A 1 93 ? 7.845 8.347 -7.029 1.00 98.12 93 ASN A N 1
ATOM 746 C CA . ASN A 1 93 ? 6.492 8.842 -6.776 1.00 98.12 93 ASN A CA 1
ATOM 747 C C . ASN A 1 93 ? 5.624 7.799 -6.059 1.00 98.12 93 ASN A C 1
ATOM 749 O O . ASN A 1 93 ? 4.952 8.128 -5.084 1.00 98.12 93 ASN A O 1
ATOM 753 N N . ALA A 1 94 ? 5.662 6.538 -6.501 1.00 98.12 94 ALA A N 1
ATOM 754 C CA . ALA A 1 94 ? 4.902 5.463 -5.867 1.00 98.12 94 ALA A CA 1
ATOM 755 C C . ALA A 1 94 ? 5.349 5.222 -4.417 1.00 98.12 94 ALA A C 1
ATOM 757 O O . ALA A 1 94 ? 4.504 5.049 -3.539 1.00 98.12 94 ALA A O 1
ATOM 758 N N . MET A 1 95 ? 6.658 5.262 -4.147 1.00 98.19 95 MET A N 1
ATOM 759 C CA . MET A 1 95 ? 7.200 5.136 -2.792 1.00 98.19 95 MET A CA 1
ATOM 760 C C . MET A 1 95 ? 6.734 6.277 -1.882 1.00 98.19 95 MET A C 1
ATOM 762 O O . MET A 1 95 ? 6.325 6.022 -0.749 1.00 98.19 95 MET A O 1
ATOM 766 N N . LYS A 1 96 ? 6.736 7.521 -2.377 1.00 98.19 96 LYS A N 1
ATOM 767 C CA . LYS A 1 96 ? 6.237 8.687 -1.630 1.00 98.19 96 LYS A CA 1
ATOM 768 C C . LYS A 1 96 ? 4.752 8.564 -1.303 1.00 98.19 96 LYS A C 1
ATOM 770 O O . LYS A 1 96 ? 4.377 8.722 -0.144 1.00 98.19 96 LYS A O 1
ATOM 775 N N . THR A 1 97 ? 3.921 8.224 -2.290 1.00 98.00 97 THR A N 1
ATOM 776 C CA . THR A 1 97 ? 2.480 8.023 -2.075 1.00 98.00 97 THR A CA 1
ATOM 777 C C . THR A 1 97 ? 2.215 6.894 -1.085 1.00 98.00 97 THR A C 1
ATOM 779 O O . THR A 1 97 ? 1.402 7.058 -0.181 1.00 98.00 97 THR A O 1
ATOM 782 N N . PHE A 1 98 ? 2.930 5.773 -1.205 1.00 98.25 98 PHE A N 1
ATOM 783 C CA . PHE A 1 98 ? 2.787 4.656 -0.275 1.00 98.25 98 PHE A CA 1
ATOM 784 C C . PHE A 1 98 ? 3.141 5.060 1.159 1.00 98.25 98 PHE A C 1
ATOM 786 O O . PHE A 1 98 ? 2.402 4.747 2.091 1.00 98.25 98 PHE A O 1
ATOM 793 N N . GLN A 1 99 ? 4.248 5.783 1.347 1.00 98.25 99 GLN A N 1
ATOM 794 C CA . GLN A 1 99 ? 4.653 6.244 2.671 1.00 98.25 99 GLN A CA 1
ATOM 795 C C . GLN A 1 99 ? 3.630 7.214 3.273 1.00 98.25 99 GLN A C 1
ATOM 797 O O . GLN A 1 99 ? 3.316 7.103 4.456 1.00 98.25 99 GLN A O 1
ATOM 802 N N . GLN A 1 100 ? 3.083 8.125 2.465 1.00 98.00 100 GLN A N 1
ATOM 803 C CA . GLN A 1 100 ? 2.036 9.044 2.902 1.00 98.00 100 GLN A CA 1
ATOM 804 C C . GLN A 1 100 ? 0.772 8.288 3.334 1.00 98.00 100 GLN A C 1
ATOM 806 O O . GLN A 1 100 ? 0.313 8.463 4.458 1.00 98.00 100 GLN A O 1
ATOM 811 N N . GLN A 1 101 ? 0.267 7.382 2.494 1.00 98.06 101 GLN A N 1
ATOM 812 C CA . GLN A 1 101 ? -0.919 6.579 2.809 1.00 98.06 101 GLN A CA 1
ATOM 813 C C . GLN A 1 101 ? -0.718 5.720 4.058 1.00 98.06 101 GLN A C 1
ATOM 815 O O . GLN A 1 101 ? -1.627 5.568 4.870 1.00 98.06 101 GLN A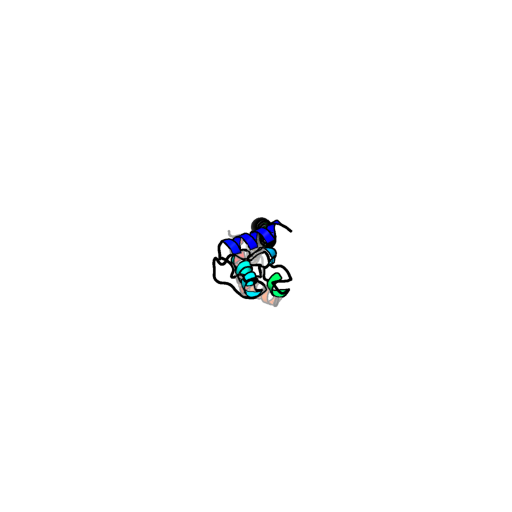 O 1
ATOM 820 N N . LYS A 1 102 ? 0.481 5.161 4.241 1.00 98.19 102 LYS A N 1
ATOM 821 C CA . LYS A 1 102 ? 0.815 4.386 5.438 1.00 98.19 102 LYS A CA 1
ATOM 822 C C . LYS A 1 102 ? 0.747 5.243 6.704 1.00 98.19 102 LYS A C 1
ATOM 824 O O . LYS A 1 102 ? 0.246 4.763 7.720 1.00 98.19 102 LYS A O 1
ATOM 829 N N . ASN A 1 103 ? 1.236 6.481 6.645 1.00 97.81 103 ASN A N 1
ATOM 830 C CA . ASN A 1 103 ? 1.160 7.414 7.767 1.00 97.81 103 ASN A CA 1
ATOM 831 C C . ASN A 1 103 ? -0.300 7.791 8.063 1.00 97.81 103 ASN A C 1
ATOM 833 O O . ASN A 1 103 ? -0.733 7.636 9.200 1.00 97.81 103 ASN A O 1
ATOM 837 N N . GLU A 1 104 ? -1.077 8.155 7.038 1.00 97.56 104 GLU A N 1
ATOM 838 C CA . GLU A 1 104 ? -2.503 8.496 7.172 1.00 97.56 104 GLU A CA 1
ATOM 839 C C . GLU A 1 104 ? -3.311 7.338 7.781 1.00 97.56 104 GLU A C 1
ATOM 841 O O . GLU A 1 104 ? -4.105 7.535 8.698 1.00 97.56 104 GLU A O 1
ATOM 846 N N . ILE A 1 105 ? -3.076 6.099 7.332 1.00 98.06 105 ILE A N 1
ATOM 847 C CA . ILE A 1 105 ? -3.725 4.913 7.908 1.00 98.06 105 ILE A CA 1
ATOM 848 C C . ILE A 1 105 ? -3.357 4.753 9.385 1.00 98.06 105 ILE A C 1
ATOM 850 O O . ILE A 1 105 ? -4.229 4.438 10.193 1.00 98.06 105 ILE A O 1
ATOM 854 N N . SER A 1 106 ? -2.090 4.955 9.749 1.00 97.56 106 SER A N 1
ATOM 855 C CA . SER A 1 106 ? -1.644 4.849 11.141 1.00 97.56 106 SER A CA 1
ATOM 856 C C . SER A 1 106 ? -2.295 5.909 12.034 1.00 97.56 106 SER A C 1
ATOM 858 O O . SER A 1 106 ? -2.680 5.602 13.162 1.00 97.56 106 SER A O 1
ATOM 860 N N . GLU A 1 107 ? -2.429 7.139 11.541 1.00 97.44 107 GLU A N 1
ATOM 861 C CA . GLU A 1 107 ? -3.085 8.242 12.250 1.00 97.44 107 GLU A CA 1
ATOM 862 C C . GLU A 1 107 ? -4.577 7.956 12.442 1.00 97.44 107 GLU A C 1
ATOM 864 O O . GLU A 1 107 ? -5.063 7.941 13.574 1.00 97.44 107 GLU A O 1
ATOM 869 N N . LEU A 1 108 ? -5.280 7.591 11.365 1.00 97.62 108 LEU A N 1
ATOM 870 C CA . LEU A 1 108 ? -6.701 7.232 11.408 1.00 97.62 108 LEU A CA 1
ATOM 871 C C . LEU A 1 108 ? -6.973 6.033 12.325 1.00 97.62 108 LEU A C 1
ATOM 873 O O . LEU A 1 108 ? -7.988 5.994 13.023 1.00 97.62 108 LEU A O 1
ATOM 877 N N . GLN A 1 109 ? -6.077 5.043 12.352 1.00 96.88 109 GLN A N 1
ATOM 878 C CA . GLN A 1 109 ? -6.175 3.919 13.284 1.00 96.88 109 GLN A CA 1
ATOM 879 C C . GLN A 1 109 ? -6.026 4.377 14.739 1.00 96.88 109 GLN A C 1
ATOM 881 O O . GLN A 1 109 ? -6.811 3.949 15.588 1.00 96.88 109 GLN A O 1
ATOM 886 N N . GLY A 1 110 ? -5.077 5.274 15.021 1.00 96.56 110 GLY A N 1
ATOM 887 C CA . GLY A 1 110 ? -4.893 5.859 16.350 1.00 96.56 110 GLY A CA 1
ATOM 888 C C . GLY A 1 110 ? -6.103 6.674 16.819 1.00 96.56 110 GLY A C 1
ATOM 889 O O . GLY A 1 110 ? -6.553 6.522 17.960 1.00 96.56 110 GLY A O 1
ATOM 890 N N . GLU A 1 111 ? -6.679 7.489 15.935 1.00 95.75 111 GLU A N 1
ATOM 891 C CA . GLU A 1 111 ? -7.900 8.252 16.212 1.00 95.75 111 GLU A CA 1
ATOM 892 C C . GLU A 1 111 ? -9.093 7.333 16.471 1.00 95.75 111 GLU A C 1
ATOM 894 O O . GLU A 1 111 ? -9.775 7.469 17.491 1.00 95.75 111 GLU A O 1
ATOM 899 N N . ARG A 1 112 ? -9.313 6.342 15.598 1.00 96.38 112 ARG A N 1
ATOM 900 C CA . ARG A 1 112 ? -10.385 5.351 15.751 1.00 96.38 112 ARG A CA 1
ATOM 901 C C . ARG A 1 112 ? -10.287 4.627 17.090 1.00 96.38 112 ARG A C 1
ATOM 903 O O . ARG A 1 112 ? -11.299 4.456 17.767 1.00 96.38 112 ARG A O 1
ATOM 910 N N . ASP A 1 113 ? -9.092 4.193 17.477 1.00 95.81 113 ASP A N 1
ATOM 911 C CA . ASP A 1 113 ? -8.889 3.470 18.733 1.00 95.81 113 ASP A CA 1
ATOM 912 C C . ASP A 1 113 ? -9.139 4.361 19.949 1.00 95.81 113 ASP A C 1
ATOM 914 O O . ASP A 1 113 ? -9.724 3.910 20.935 1.00 95.81 113 ASP A O 1
ATOM 918 N N . SER A 1 114 ? -8.756 5.634 19.868 1.00 94.81 114 SER A N 1
ATOM 919 C CA . SER A 1 114 ? -9.023 6.621 20.916 1.00 94.81 114 SER A CA 1
ATOM 920 C C . SER A 1 114 ? -10.523 6.892 21.058 1.00 94.81 114 SER A C 1
ATOM 922 O O . SER A 1 114 ? -11.058 6.826 22.167 1.00 94.81 114 SER A O 1
ATOM 924 N N . LEU A 1 115 ? -11.226 7.111 19.941 1.00 95.00 115 LEU A N 1
ATOM 925 C CA . LEU A 1 115 ? -12.681 7.285 19.910 1.00 95.00 115 LEU A CA 1
ATOM 926 C C . LEU A 1 115 ? -13.400 6.063 20.481 1.00 95.00 115 LEU A C 1
ATOM 928 O O . LEU A 1 115 ? -14.282 6.207 21.326 1.00 95.00 115 LEU A O 1
ATOM 932 N N . ARG A 1 116 ? -12.985 4.858 20.080 1.00 94.44 116 ARG A N 1
ATOM 933 C CA . ARG A 1 116 ? -13.569 3.611 20.575 1.00 94.44 116 ARG A CA 1
ATOM 934 C C . ARG A 1 116 ? -13.411 3.474 22.086 1.00 94.44 116 ARG A C 1
ATOM 936 O O . ARG A 1 116 ? -14.392 3.201 22.763 1.00 94.44 116 ARG A O 1
ATOM 943 N N . ARG A 1 117 ? -12.221 3.750 22.631 1.00 92.88 117 ARG A N 1
ATOM 944 C CA . ARG A 1 117 ? -12.002 3.732 24.088 1.00 92.88 117 ARG A CA 1
ATOM 945 C C . ARG A 1 117 ? -12.871 4.753 24.817 1.00 92.88 117 ARG A C 1
ATOM 947 O O . ARG A 1 117 ? -13.387 4.442 25.884 1.00 92.88 117 ARG A O 1
ATOM 954 N N . MET A 1 118 ? -13.045 5.958 24.272 1.00 89.94 118 MET A N 1
ATOM 955 C CA . MET A 1 118 ? -13.914 6.967 24.891 1.00 89.94 118 MET A CA 1
ATOM 956 C C . MET A 1 118 ? -15.378 6.518 24.924 1.00 89.94 118 MET A C 1
ATOM 958 O O . MET A 1 118 ? -16.044 6.677 25.949 1.00 89.94 118 MET A O 1
ATOM 962 N N . VAL A 1 119 ? -15.869 5.931 23.832 1.00 91.62 119 VAL A N 1
ATOM 963 C CA . VAL A 1 119 ? -17.232 5.388 23.747 1.00 91.62 119 VAL A CA 1
ATOM 964 C C . VAL A 1 119 ? -17.403 4.210 24.706 1.00 91.62 119 VAL A C 1
ATOM 966 O O . VAL A 1 119 ? -18.316 4.222 25.524 1.00 91.62 119 VAL A O 1
ATOM 969 N N . ASP A 1 120 ? -16.492 3.239 24.682 1.00 89.31 120 ASP A N 1
ATOM 970 C CA . ASP A 1 120 ? -16.569 2.059 25.546 1.00 89.31 120 ASP A CA 1
ATOM 971 C C . ASP A 1 120 ? -16.536 2.465 27.029 1.00 89.31 120 ASP A C 1
ATOM 973 O O . ASP A 1 120 ? -17.390 2.044 27.807 1.00 89.31 120 ASP A O 1
ATOM 977 N N . ASN A 1 121 ? -15.628 3.365 27.421 1.00 85.31 121 ASN A N 1
ATOM 978 C CA . ASN A 1 121 ? -15.545 3.856 28.797 1.00 85.31 121 ASN A CA 1
ATOM 979 C C . ASN A 1 121 ? -16.801 4.625 29.220 1.00 85.31 121 ASN A C 1
ATOM 981 O O . ASN A 1 121 ? -17.259 4.486 30.351 1.00 85.31 121 ASN A O 1
ATOM 985 N N . SER A 1 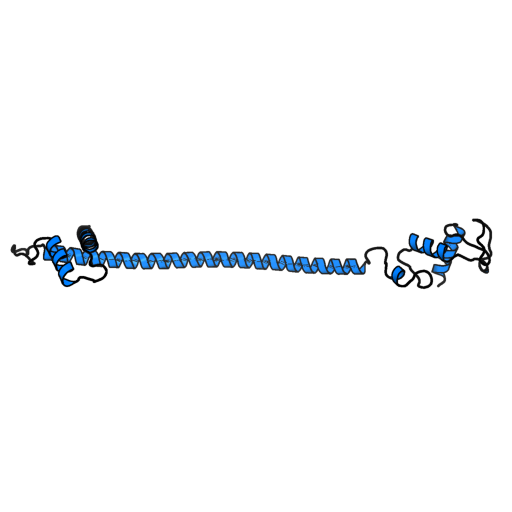122 ? -17.359 5.468 28.349 1.00 80.44 122 SER A N 1
ATOM 986 C CA . SER A 1 122 ? -18.569 6.227 28.684 1.00 80.44 122 SER A CA 1
ATOM 987 C C . SER A 1 122 ? -19.785 5.314 28.835 1.00 80.44 122 SER A C 1
ATOM 989 O O . SER A 1 122 ? -20.518 5.462 29.811 1.00 80.44 122 SER A O 1
ATOM 991 N N . VAL A 1 123 ? -19.950 4.321 27.959 1.00 81.56 123 VAL A N 1
ATOM 992 C CA . VAL A 1 123 ? -21.016 3.313 28.070 1.00 81.56 123 VAL A CA 1
ATOM 993 C C . VAL A 1 123 ? -20.865 2.488 29.350 1.00 81.56 123 VAL A C 1
ATOM 995 O O . VAL A 1 123 ? -21.831 2.364 30.098 1.00 81.56 123 VAL A O 1
ATOM 998 N N . GLN A 1 124 ? -19.661 1.992 29.652 1.00 81.62 124 GLN A N 1
ATOM 999 C CA . GLN A 1 124 ? -19.400 1.221 30.875 1.00 81.62 124 GLN A CA 1
ATOM 1000 C C . GLN A 1 124 ? -19.675 2.039 32.146 1.00 81.62 124 GLN A C 1
ATOM 1002 O O . GLN A 1 124 ? -20.312 1.550 33.075 1.00 81.62 124 GLN A O 1
ATOM 1007 N N . ASN A 1 125 ? -19.268 3.311 32.179 1.00 78.56 125 ASN A N 1
ATOM 1008 C CA . ASN A 1 125 ? -19.542 4.189 33.320 1.00 78.56 125 ASN A CA 1
ATOM 1009 C C . ASN A 1 125 ? -21.044 4.474 33.500 1.00 78.56 125 ASN A C 1
ATOM 1011 O O . ASN A 1 125 ? -21.528 4.557 34.632 1.00 78.56 125 ASN A O 1
ATOM 1015 N N . ILE A 1 126 ? -21.792 4.637 32.401 1.00 79.38 126 ILE A N 1
ATOM 1016 C CA . ILE A 1 126 ? -23.252 4.819 32.443 1.00 79.38 126 ILE A CA 1
ATOM 1017 C C . ILE A 1 126 ? -23.932 3.557 32.987 1.00 79.38 126 ILE A C 1
ATOM 1019 O O . ILE A 1 126 ? -24.823 3.666 33.837 1.00 79.38 126 ILE A O 1
ATOM 1023 N N . ASP A 1 127 ? -23.494 2.382 32.536 1.00 86.38 127 ASP A N 1
ATOM 1024 C CA . ASP A 1 127 ? -24.024 1.092 32.976 1.00 86.38 127 ASP A CA 1
ATOM 1025 C C . ASP A 1 127 ? -23.762 0.872 34.472 1.00 86.38 127 ASP A C 1
ATOM 1027 O O . ASP A 1 127 ? -24.699 0.675 35.243 1.00 86.38 127 ASP A O 1
ATOM 1031 N N . GLN A 1 128 ? -22.524 1.086 34.929 1.00 86.69 128 GLN A N 1
ATOM 1032 C CA . GLN A 1 128 ? -22.145 0.922 36.335 1.00 86.69 128 GLN A CA 1
ATOM 1033 C C . GLN A 1 128 ? -22.897 1.879 37.274 1.00 86.69 128 GLN A C 1
ATOM 1035 O O . GLN A 1 128 ? -23.309 1.500 38.378 1.00 86.69 128 GLN A O 1
ATOM 1040 N N . ARG A 1 129 ? -23.111 3.133 36.849 1.00 86.06 129 ARG A N 1
ATOM 1041 C CA . ARG A 1 129 ? -23.880 4.110 37.635 1.00 86.06 129 ARG A CA 1
ATOM 1042 C C . ARG A 1 129 ? -25.350 3.707 37.743 1.00 86.06 129 ARG A C 1
ATOM 1044 O O . ARG A 1 129 ? -25.948 3.837 38.816 1.00 86.06 129 ARG A O 1
ATOM 1051 N N . SER A 1 130 ? -25.929 3.222 36.649 1.00 89.75 130 SER A N 1
ATOM 1052 C CA . SER A 1 130 ? -27.322 2.771 36.618 1.00 89.75 130 SER A CA 1
ATOM 1053 C C . SER A 1 130 ? -27.493 1.499 37.448 1.00 89.75 130 SER A C 1
ATOM 1055 O O . SER A 1 130 ? -28.398 1.428 38.277 1.00 89.75 130 SER A O 1
ATOM 1057 N N . GLU A 1 131 ? -26.564 0.550 37.330 1.00 92.12 131 GLU A N 1
ATOM 1058 C CA . GLU A 1 131 ? -26.550 -0.687 38.109 1.00 92.12 131 GLU A CA 1
ATOM 1059 C C . GLU A 1 131 ? -26.447 -0.416 39.613 1.00 92.12 131 GLU A C 1
ATOM 1061 O O . GLU A 1 131 ? -27.267 -0.921 40.378 1.00 92.12 131 GLU A O 1
ATOM 1066 N N . THR A 1 132 ? -25.522 0.447 40.043 1.00 93.69 132 THR A N 1
ATOM 1067 C CA . THR A 1 132 ? -25.405 0.849 41.458 1.00 93.69 132 THR A CA 1
ATOM 1068 C C . THR A 1 132 ? -26.709 1.463 41.967 1.00 93.69 132 THR A C 1
ATOM 1070 O O . THR A 1 132 ? -27.168 1.161 43.070 1.00 93.69 132 THR A O 1
ATOM 1073 N N . THR A 1 133 ? -27.353 2.297 41.144 1.00 94.25 133 THR A N 1
ATOM 1074 C CA . THR A 1 133 ? -28.649 2.894 41.483 1.00 94.25 133 THR A CA 1
ATOM 1075 C C . THR A 1 133 ? -29.717 1.818 41.688 1.00 94.25 133 THR A C 1
ATOM 1077 O O . THR A 1 133 ? -30.424 1.841 42.697 1.00 94.25 133 THR A O 1
ATOM 1080 N N . TYR A 1 134 ? -29.813 0.838 40.783 1.00 94.94 134 TYR A N 1
ATOM 1081 C CA . TYR A 1 134 ? -30.765 -0.266 40.907 1.00 94.94 134 TYR A CA 1
ATOM 1082 C C . TYR A 1 134 ? -30.481 -1.150 42.121 1.00 94.94 134 TYR A C 1
ATOM 1084 O O . TYR A 1 134 ? -31.411 -1.488 42.851 1.00 94.94 134 TYR A O 1
ATOM 1092 N N . LEU A 1 135 ? -29.216 -1.475 42.385 1.00 96.00 135 LEU A N 1
ATOM 1093 C CA . LEU A 1 135 ? -28.816 -2.248 43.559 1.00 96.00 135 LEU A CA 1
ATOM 1094 C C . LEU A 1 135 ? -29.179 -1.527 44.862 1.00 96.00 135 LEU A C 1
ATOM 1096 O O . LEU A 1 135 ? -29.706 -2.162 45.773 1.00 96.00 135 LEU A O 1
ATOM 1100 N N . ASN A 1 136 ? -28.990 -0.208 44.940 1.00 96.19 136 ASN A N 1
ATOM 1101 C CA . ASN A 1 136 ? -29.389 0.580 46.108 1.00 96.19 136 ASN A CA 1
ATOM 1102 C C . ASN A 1 136 ? -30.911 0.601 46.297 1.00 96.19 136 ASN A C 1
ATOM 1104 O O . ASN A 1 136 ? -31.392 0.399 47.411 1.00 96.19 136 ASN A O 1
ATOM 1108 N N . ILE A 1 137 ? -31.682 0.778 45.219 1.00 96.56 137 ILE A N 1
ATOM 1109 C CA . ILE A 1 137 ? -33.150 0.708 45.279 1.00 96.56 137 ILE A CA 1
ATOM 1110 C C . ILE A 1 137 ? -33.594 -0.674 45.777 1.00 96.56 137 ILE A C 1
ATOM 1112 O O . ILE A 1 137 ? -34.386 -0.764 46.714 1.00 96.56 137 ILE A O 1
ATOM 1116 N N . ILE A 1 138 ? -33.053 -1.752 45.202 1.00 96.19 138 ILE A N 1
ATOM 1117 C CA . ILE A 1 138 ? -33.377 -3.130 45.595 1.00 96.19 138 ILE A CA 1
ATOM 1118 C C . ILE A 1 138 ? -33.000 -3.375 47.060 1.00 96.19 138 ILE A C 1
ATOM 1120 O O . ILE A 1 138 ? -33.810 -3.904 47.817 1.00 96.19 138 ILE A O 1
ATOM 1124 N N . GLY A 1 139 ? -31.806 -2.960 47.486 1.00 96.62 139 GLY A N 1
ATOM 1125 C CA . GLY A 1 139 ? -31.332 -3.122 48.860 1.00 96.62 139 GLY A CA 1
ATOM 1126 C C . GLY A 1 139 ? -32.214 -2.378 49.860 1.00 96.62 139 GLY A C 1
ATOM 1127 O O . GLY A 1 139 ? -32.549 -2.921 50.911 1.00 96.62 139 GLY A O 1
ATOM 1128 N N . GLY A 1 140 ? -32.662 -1.171 49.506 1.00 96.06 140 GLY A N 1
ATOM 1129 C CA . GLY A 1 140 ? -33.558 -0.365 50.334 1.00 96.06 140 GLY A CA 1
ATOM 1130 C C . GLY A 1 140 ? -34.936 -1.003 50.460 1.00 96.06 140 GLY A C 1
ATOM 1131 O O . GLY A 1 140 ? -35.470 -1.114 51.562 1.00 96.06 140 GLY A O 1
ATOM 1132 N N . LEU A 1 141 ? -35.484 -1.507 49.351 1.00 96.00 141 LEU A N 1
ATOM 1133 C CA . LEU A 1 141 ? -36.744 -2.248 49.358 1.00 96.00 141 LEU A CA 1
ATOM 1134 C C . LEU A 1 141 ? -36.640 -3.537 50.181 1.00 96.00 141 LEU A C 1
ATOM 1136 O O . LEU A 1 141 ? -37.546 -3.830 50.957 1.00 96.00 141 LEU A O 1
ATOM 1140 N N . LEU A 1 142 ? -35.539 -4.286 50.069 1.00 96.50 142 LEU A N 1
ATOM 1141 C CA . LEU A 1 142 ? -35.290 -5.479 50.886 1.00 96.50 142 LEU A CA 1
ATOM 1142 C C . LEU A 1 142 ? -35.196 -5.138 52.375 1.00 96.50 142 LEU A C 1
ATOM 1144 O O . LEU A 1 142 ? -35.787 -5.838 53.197 1.00 96.50 142 LEU A O 1
ATOM 1148 N N . PHE A 1 143 ? -34.489 -4.059 52.716 1.00 94.75 143 PHE A N 1
ATOM 1149 C CA . PHE A 1 143 ? -34.370 -3.576 54.088 1.00 94.75 143 PHE A CA 1
ATOM 1150 C C . PHE A 1 143 ? -35.731 -3.194 54.678 1.00 94.75 143 PHE A C 1
ATOM 1152 O O . PHE A 1 143 ? -36.036 -3.588 55.801 1.00 94.75 143 PHE A O 1
ATOM 1159 N N . LEU A 1 144 ? -36.564 -2.479 53.915 1.00 93.69 144 LEU A N 1
ATOM 1160 C CA . LEU A 1 144 ? -37.920 -2.127 54.334 1.00 93.69 144 LEU A CA 1
ATOM 1161 C C . LEU A 1 144 ? -38.791 -3.378 54.480 1.00 93.69 144 LEU A C 1
ATOM 1163 O O . LEU A 1 144 ? -39.358 -3.598 55.543 1.00 93.69 144 LEU A O 1
ATOM 1167 N N . MET A 1 145 ? -38.843 -4.250 53.467 1.00 94.81 145 MET A N 1
ATOM 1168 C CA . MET A 1 145 ? -39.690 -5.451 53.486 1.00 94.81 145 MET A CA 1
ATOM 1169 C C . MET A 1 145 ? -39.379 -6.383 54.662 1.00 94.81 145 MET A C 1
ATOM 1171 O O . MET A 1 145 ? -40.299 -6.937 55.260 1.00 94.81 145 MET A O 1
ATOM 1175 N N . LEU A 1 146 ? -38.104 -6.553 55.007 1.00 94.44 146 LEU A N 1
ATOM 1176 C CA . LEU A 1 146 ? -37.671 -7.421 56.108 1.00 94.44 146 LEU A CA 1
ATOM 1177 C C . LEU A 1 146 ? -37.544 -6.675 57.446 1.00 94.44 146 LEU A C 1
ATOM 1179 O O . LEU A 1 146 ? -37.204 -7.269 58.471 1.00 94.44 146 LEU A O 1
ATOM 1183 N N . GLY A 1 147 ? -37.790 -5.366 57.436 1.00 92.19 147 GLY A N 1
ATOM 1184 C CA . GLY A 1 147 ? -37.637 -4.482 58.574 1.00 92.19 147 GLY A CA 1
ATOM 1185 C C . GLY A 1 147 ? -38.880 -4.391 59.455 1.00 92.19 147 GLY A C 1
ATOM 1186 O O . GLY A 1 147 ? -39.966 -4.912 59.175 1.00 92.19 147 GLY A O 1
ATOM 1187 N N . ARG A 1 148 ? -38.711 -3.659 60.554 1.00 91.75 148 ARG A N 1
ATOM 1188 C CA . ARG A 1 148 ? -39.799 -3.248 61.442 1.00 91.75 148 ARG A CA 1
ATOM 1189 C C . ARG A 1 148 ? -39.869 -1.730 61.491 1.00 91.75 148 ARG A C 1
ATOM 1191 O O . ARG A 1 148 ? -38.861 -1.047 61.333 1.00 91.75 148 ARG A O 1
ATOM 1198 N N . SER A 1 149 ? -41.065 -1.186 61.668 1.00 86.88 149 SER A N 1
ATOM 1199 C CA . SER A 1 149 ? -41.249 0.237 61.937 1.00 86.88 149 SER A CA 1
ATOM 1200 C C . SER A 1 149 ? -40.654 0.607 63.306 1.00 86.88 149 SER A C 1
ATOM 1202 O O . SER A 1 149 ? -40.438 -0.281 64.136 1.00 86.88 149 SER A O 1
ATOM 1204 N N . PRO A 1 150 ? -40.440 1.904 63.599 1.00 86.12 150 PRO A N 1
ATOM 1205 C CA . PRO A 1 150 ? -40.008 2.351 64.927 1.00 86.12 150 PRO A CA 1
ATOM 1206 C C . PRO A 1 150 ? -40.939 1.903 66.066 1.00 86.12 150 PRO A C 1
ATOM 1208 O O . PRO A 1 150 ? -40.496 1.739 67.196 1.00 86.12 150 PRO A O 1
ATOM 1211 N N . ALA A 1 151 ? -42.217 1.647 65.762 1.00 89.06 151 ALA A N 1
ATOM 1212 C CA . ALA A 1 151 ? -43.203 1.103 66.697 1.00 89.06 151 ALA A CA 1
ATOM 1213 C C . ALA A 1 151 ? -43.150 -0.438 66.832 1.00 89.06 151 ALA A C 1
ATOM 1215 O O . ALA A 1 151 ? -44.016 -1.035 67.463 1.00 89.06 151 ALA A O 1
ATOM 1216 N N . GLY A 1 152 ? -42.170 -1.103 66.211 1.00 88.38 152 GLY A N 1
ATOM 1217 C CA . GLY A 1 152 ? -41.961 -2.552 66.290 1.00 88.38 152 GLY A CA 1
ATOM 1218 C C . GLY A 1 152 ? -42.822 -3.398 65.343 1.00 88.38 152 GLY A C 1
ATOM 1219 O O . GLY A 1 152 ? -42.698 -4.627 65.358 1.00 88.38 152 GLY A O 1
ATOM 1220 N N . MET A 1 153 ? -43.651 -2.777 64.497 1.00 88.69 153 MET A N 1
ATOM 1221 C CA . MET A 1 153 ? -44.533 -3.477 63.552 1.00 88.69 153 MET A CA 1
ATOM 1222 C C . MET A 1 153 ? -43.756 -3.960 62.327 1.00 88.69 153 MET A C 1
ATOM 1224 O O . MET A 1 153 ? -42.986 -3.191 61.754 1.00 88.69 153 MET A O 1
ATOM 1228 N N . LYS A 1 154 ? -43.967 -5.210 61.891 1.00 91.38 154 LYS A N 1
ATOM 1229 C CA . LYS A 1 154 ? -43.389 -5.707 60.630 1.00 91.38 154 LYS A CA 1
ATOM 1230 C C . LYS A 1 154 ? -43.901 -4.871 59.461 1.00 91.38 154 LYS A C 1
ATOM 1232 O O . LYS A 1 154 ? -45.092 -4.579 59.392 1.00 91.38 154 LYS A O 1
ATOM 1237 N N . GLN A 1 155 ? -43.001 -4.493 58.559 1.00 91.38 155 GLN A N 1
ATOM 1238 C CA . GLN A 1 155 ? -43.361 -3.684 57.393 1.00 91.38 155 GLN A CA 1
ATOM 1239 C C . GLN A 1 155 ? -43.859 -4.529 56.209 1.00 91.38 155 GLN A C 1
ATOM 1241 O O . GLN A 1 155 ? -44.494 -3.989 55.308 1.00 91.38 155 GLN A O 1
ATOM 1246 N N . SER A 1 156 ? -43.624 -5.847 56.209 1.00 94.06 156 SER A N 1
ATOM 1247 C CA . SER A 1 156 ? -44.209 -6.775 55.235 1.00 94.06 156 SER A CA 1
ATOM 1248 C C . SER A 1 156 ? -44.562 -8.133 55.853 1.00 94.06 156 SER A C 1
ATOM 1250 O O . SER A 1 156 ? -44.243 -8.412 57.010 1.00 94.06 156 SER A O 1
ATOM 1252 N N . VAL A 1 157 ? -45.224 -8.978 55.055 1.00 94.06 157 VAL A N 1
ATOM 1253 C CA . VAL A 1 157 ? -45.559 -10.375 55.385 1.00 94.06 157 VAL A CA 1
ATOM 1254 C C . VAL A 1 157 ? -44.377 -11.339 55.222 1.00 94.06 157 VAL A C 1
ATOM 1256 O O . VAL A 1 157 ? -44.483 -12.502 55.599 1.00 94.06 157 VAL A O 1
ATOM 1259 N N . PHE A 1 158 ? -43.266 -10.889 54.633 1.00 95.81 158 PHE A N 1
ATOM 1260 C CA . PHE A 1 158 ? -42.113 -11.736 54.346 1.00 95.81 158 PHE A CA 1
ATOM 1261 C C . PHE A 1 158 ? -41.160 -11.804 55.542 1.00 95.81 158 PHE A C 1
ATOM 1263 O O . PHE A 1 158 ? -40.772 -10.784 56.105 1.00 95.81 158 PHE A O 1
ATOM 1270 N N . GLU A 1 159 ? -40.744 -13.020 55.903 1.00 91.12 159 GLU A N 1
ATOM 1271 C CA . GLU A 1 159 ? -39.882 -13.265 57.071 1.00 91.12 159 GLU A CA 1
ATOM 1272 C C . GLU A 1 159 ? -38.388 -13.225 56.731 1.00 91.12 159 GLU A C 1
ATOM 1274 O O . GLU A 1 159 ? -37.552 -12.913 57.575 1.00 91.12 159 GLU A O 1
ATOM 1279 N N . ASN A 1 160 ? -38.028 -13.586 55.498 1.00 94.12 160 ASN A N 1
ATOM 1280 C CA . ASN A 1 160 ? -36.640 -13.662 55.048 1.00 94.12 160 ASN A CA 1
ATOM 1281 C C . ASN A 1 160 ? -36.525 -13.549 53.521 1.00 94.12 160 ASN A C 1
ATOM 1283 O O . ASN A 1 160 ? -37.515 -13.636 52.790 1.00 94.12 160 ASN A O 1
ATOM 1287 N N . GLN A 1 161 ? -35.296 -13.396 53.025 1.00 94.31 161 GLN A N 1
ATOM 1288 C CA . GLN A 1 161 ? -35.035 -13.261 51.589 1.00 94.31 161 GLN A CA 1
ATOM 1289 C C . GLN A 1 161 ? -35.487 -14.477 50.771 1.00 94.31 161 GLN A C 1
ATOM 1291 O O . GLN A 1 161 ? -36.017 -14.295 49.680 1.00 94.31 161 GLN A O 1
ATOM 1296 N N . SER A 1 162 ? -35.363 -15.700 51.296 1.00 95.44 162 SER A N 1
ATOM 1297 C CA . SER A 1 162 ? -35.813 -16.916 50.605 1.00 95.44 162 SER A CA 1
ATOM 1298 C C . SER A 1 162 ? -37.323 -16.909 50.344 1.00 95.44 162 SER A C 1
ATOM 1300 O O . SER A 1 162 ? -37.764 -17.332 49.275 1.00 95.44 162 SER A O 1
ATOM 1302 N N . SER A 1 163 ? -38.122 -16.374 51.276 1.00 96.00 163 SER A N 1
ATOM 1303 C CA . SER A 1 163 ? -39.575 -16.234 51.105 1.00 96.00 163 SER A CA 1
ATOM 1304 C C . SER A 1 163 ? -39.949 -15.217 50.018 1.00 96.00 163 SER A C 1
ATOM 1306 O O . SER A 1 163 ? -40.884 -15.457 49.251 1.00 96.00 163 SER A O 1
ATOM 1308 N N . ILE A 1 164 ? -39.169 -14.136 49.890 1.00 95.69 164 ILE A N 1
ATOM 1309 C CA . ILE A 1 164 ? -39.314 -13.137 48.821 1.00 95.69 164 ILE A CA 1
ATOM 1310 C C . ILE A 1 164 ? -38.941 -13.757 47.471 1.00 95.69 164 ILE A C 1
ATOM 1312 O O . ILE A 1 164 ? -39.709 -13.645 46.520 1.00 95.69 164 ILE A O 1
ATOM 1316 N N . ILE A 1 165 ? -37.800 -14.452 47.389 1.00 94.94 165 ILE A N 1
ATOM 1317 C CA . ILE A 1 165 ? -37.334 -15.119 46.161 1.00 94.94 165 ILE A CA 1
ATOM 1318 C C . ILE A 1 165 ? -38.368 -16.139 45.683 1.00 94.94 165 ILE A C 1
ATOM 1320 O O . ILE A 1 165 ? -38.759 -16.107 44.522 1.00 94.94 165 ILE A O 1
ATOM 1324 N N . SER A 1 166 ? -38.872 -16.985 46.583 1.00 95.00 166 SER A N 1
ATOM 1325 C CA . SER A 1 166 ? -39.884 -17.994 46.242 1.00 95.00 166 SER A CA 1
ATOM 1326 C C . SER A 1 166 ? -41.163 -17.357 45.685 1.00 95.00 166 SER A C 1
ATOM 1328 O O . SER A 1 166 ? -41.717 -17.839 44.700 1.00 95.00 166 SER A O 1
ATOM 1330 N N . ASN A 1 167 ? -41.605 -16.234 46.264 1.00 95.38 167 ASN A N 1
ATOM 1331 C CA . ASN A 1 167 ? -42.763 -15.495 45.757 1.00 95.38 167 ASN A CA 1
ATOM 1332 C C . ASN A 1 167 ? -42.493 -14.839 44.399 1.00 95.38 167 ASN A C 1
ATOM 1334 O O . ASN A 1 167 ? -43.349 -14.909 43.519 1.00 95.38 167 ASN A O 1
ATOM 1338 N N . LEU A 1 168 ? -41.317 -14.233 44.204 1.00 94.25 168 LEU A N 1
ATOM 1339 C CA . LEU A 1 168 ? -40.925 -13.644 42.921 1.00 94.25 168 LEU A CA 1
ATOM 1340 C C . LEU A 1 168 ? -40.861 -14.694 41.812 1.00 94.25 168 LEU A C 1
ATOM 1342 O O . LEU A 1 168 ? -41.352 -14.434 40.717 1.00 94.25 168 LEU A O 1
ATOM 1346 N N . LEU A 1 169 ? -40.307 -15.873 42.102 1.00 94.06 169 LEU A N 1
ATOM 1347 C CA . LEU A 1 169 ? -40.274 -16.992 41.163 1.00 94.06 169 LEU A CA 1
ATOM 1348 C C . LEU A 1 169 ? -41.688 -17.443 40.793 1.00 94.06 169 LEU A C 1
ATOM 1350 O O . LEU A 1 169 ? -41.978 -17.574 39.612 1.00 94.06 169 LEU A O 1
ATOM 1354 N N . GLY A 1 170 ? -42.582 -17.592 41.775 1.00 94.06 170 GLY A N 1
ATOM 1355 C CA . GLY A 1 170 ? -43.965 -18.004 41.517 1.00 94.06 170 GLY A CA 1
ATOM 1356 C C . GLY A 1 170 ? -44.790 -16.996 40.706 1.00 94.06 170 GLY A C 1
ATOM 1357 O O . GLY A 1 170 ? -45.662 -17.399 39.945 1.00 94.06 170 GLY A O 1
ATOM 1358 N N . HIS A 1 171 ? -44.526 -15.690 40.838 1.00 93.38 171 HIS A N 1
ATOM 1359 C CA . HIS A 1 171 ? -45.299 -14.647 40.143 1.00 93.38 171 HIS A CA 1
ATOM 1360 C C . HIS A 1 171 ? -44.699 -14.213 38.800 1.00 93.38 171 HIS A C 1
ATOM 1362 O O . HIS A 1 171 ? -45.413 -13.684 37.948 1.00 93.38 171 HIS A O 1
ATOM 1368 N N . PHE A 1 172 ? -43.389 -14.378 38.615 1.00 91.81 172 PHE A N 1
ATOM 1369 C CA . PHE A 1 172 ? -42.658 -13.851 37.458 1.00 91.81 172 PHE A CA 1
ATOM 1370 C C . PHE A 1 172 ? -41.846 -14.919 36.721 1.00 91.81 172 PHE A C 1
ATOM 1372 O O . PHE A 1 172 ? -40.857 -14.595 36.056 1.00 91.81 172 PHE A O 1
ATOM 1379 N N . GLU A 1 173 ? -42.269 -16.179 36.818 1.00 82.06 173 GLU A N 1
ATOM 1380 C CA . GLU A 1 173 ? -41.653 -17.294 36.108 1.00 82.06 173 GLU A CA 1
ATOM 1381 C C . GLU A 1 173 ? -41.540 -17.013 34.597 1.00 82.06 173 GLU A C 1
ATOM 1383 O O . GLU A 1 173 ? -42.419 -16.411 33.977 1.00 82.06 173 GLU A O 1
ATOM 1388 N N . GLY A 1 174 ? -40.414 -17.410 33.998 1.00 82.25 174 GLY A N 1
ATOM 1389 C CA . GLY A 1 174 ? -40.153 -17.241 32.565 1.00 82.25 174 GLY A CA 1
ATOM 1390 C C . GLY A 1 174 ? -39.661 -15.852 32.141 1.00 82.25 174 GLY A C 1
ATOM 1391 O O . GLY A 1 174 ? -39.255 -15.686 30.990 1.00 82.25 174 GLY A O 1
ATOM 1392 N N . LYS A 1 175 ? -39.621 -14.855 33.040 1.00 90.69 175 LYS A N 1
ATOM 1393 C CA . LYS A 1 175 ? -38.994 -13.563 32.725 1.00 90.69 175 LYS A CA 1
ATOM 1394 C C . LYS A 1 175 ? -37.460 -13.681 32.704 1.00 90.69 175 LYS A C 1
ATOM 1396 O O . LYS A 1 175 ? -36.875 -14.188 33.667 1.00 90.69 175 LYS A O 1
ATOM 1401 N N . PRO A 1 176 ? -36.780 -13.179 31.654 1.00 87.94 176 PRO A N 1
ATOM 1402 C CA . PRO A 1 176 ? -35.321 -13.147 31.613 1.00 87.94 176 PRO A CA 1
ATOM 1403 C C . PRO A 1 176 ? -34.737 -12.458 32.853 1.00 87.94 176 PRO A C 1
ATOM 1405 O O . PRO A 1 176 ? -35.206 -11.397 33.257 1.00 87.94 176 PRO A O 1
ATOM 1408 N N . GLY A 1 177 ? -33.726 -13.073 33.469 1.00 85.12 177 GLY A N 1
ATOM 1409 C CA . GLY A 1 177 ? -33.088 -12.554 34.685 1.00 85.12 177 GLY A CA 1
ATOM 1410 C C . GLY A 1 177 ? -33.802 -12.889 36.003 1.00 85.12 177 GLY A C 1
ATOM 1411 O O . GLY A 1 177 ? -33.268 -12.574 37.060 1.00 85.12 177 GLY A O 1
ATOM 1412 N N . MET A 1 178 ? -34.945 -13.582 35.979 1.00 91.88 178 MET A N 1
ATOM 1413 C CA . MET A 1 178 ? -35.694 -13.985 37.182 1.00 91.88 178 MET A CA 1
ATOM 1414 C C . MET A 1 178 ? -35.418 -15.439 37.602 1.00 91.88 178 MET A C 1
ATOM 1416 O O . MET A 1 178 ? -36.313 -16.131 38.069 1.00 91.88 178 MET A O 1
ATOM 1420 N N . SER A 1 179 ? -34.190 -15.939 37.425 1.00 92.75 179 SER A N 1
ATOM 1421 C CA . SER A 1 179 ? -33.812 -17.261 37.955 1.00 92.75 179 SER A CA 1
ATOM 1422 C C . SER A 1 179 ? -33.479 -17.178 39.450 1.00 92.75 179 SER A C 1
ATOM 1424 O O . SER A 1 179 ? -33.013 -16.131 39.904 1.00 92.75 179 SER A O 1
ATOM 1426 N N . SER A 1 180 ? -33.634 -18.276 40.208 1.00 93.06 180 SER A N 1
ATOM 1427 C CA . SER A 1 180 ? -33.280 -18.300 41.646 1.00 93.06 180 SER A CA 1
ATOM 1428 C C . SER A 1 180 ? -31.848 -17.817 41.869 1.00 93.06 180 SER A C 1
ATOM 1430 O O . SER A 1 180 ? -31.608 -16.884 42.629 1.00 93.06 180 SER A O 1
ATOM 1432 N N . ARG A 1 181 ? -30.907 -18.360 41.085 1.00 94.19 181 ARG A N 1
ATOM 1433 C CA . ARG A 1 181 ? -29.490 -17.989 41.131 1.00 94.19 181 ARG A CA 1
ATOM 1434 C C . ARG A 1 181 ? -29.265 -16.496 40.872 1.00 94.19 181 ARG A C 1
ATOM 1436 O O . ARG A 1 181 ? -28.428 -15.885 41.530 1.00 94.19 181 ARG A O 1
ATOM 1443 N N . THR A 1 182 ? -29.979 -15.909 39.910 1.00 94.56 182 THR A N 1
ATOM 1444 C CA . THR A 1 182 ? -29.847 -14.479 39.584 1.00 94.56 182 THR A CA 1
ATOM 1445 C C . THR A 1 182 ? -30.380 -13.602 40.712 1.00 94.56 182 THR A C 1
ATOM 1447 O O . THR A 1 182 ? -29.720 -12.636 41.092 1.00 94.56 182 THR A O 1
ATOM 1450 N N . LEU A 1 183 ? -31.542 -13.948 41.270 1.00 95.19 183 LEU A N 1
ATOM 1451 C CA . LEU A 1 183 ? -32.159 -13.206 42.369 1.00 95.19 183 LEU A CA 1
ATOM 1452 C C . LEU A 1 183 ? -31.299 -13.261 43.634 1.00 95.19 183 LEU A C 1
ATOM 1454 O O . LEU A 1 183 ? -31.045 -12.224 44.241 1.00 95.19 183 LEU A O 1
ATOM 1458 N N . GLU A 1 184 ? -30.790 -14.442 43.993 1.00 95.81 184 GLU A N 1
ATOM 1459 C CA . GLU A 1 184 ? -29.875 -14.623 45.125 1.00 95.81 184 GLU A CA 1
ATOM 1460 C C . GLU A 1 184 ? -28.619 -13.756 44.977 1.00 95.81 184 GLU A C 1
ATOM 1462 O O . GLU A 1 184 ? -28.256 -13.021 45.899 1.00 95.81 184 GLU A O 1
ATOM 1467 N N . ALA A 1 185 ? -27.989 -13.789 43.797 1.00 96.25 185 ALA A N 1
ATOM 1468 C CA . ALA A 1 185 ? -26.807 -12.984 43.511 1.00 96.25 185 ALA A CA 1
ATOM 1469 C C . ALA A 1 185 ? -27.105 -11.478 43.606 1.00 96.25 185 ALA A C 1
ATOM 1471 O O . ALA A 1 185 ? -26.419 -10.762 44.338 1.00 96.25 185 ALA A O 1
ATOM 1472 N N . LYS A 1 186 ? -28.168 -10.996 42.945 1.00 95.81 186 LYS A N 1
ATOM 1473 C CA . LYS A 1 186 ? -28.524 -9.568 42.946 1.00 95.81 186 LYS A CA 1
ATOM 1474 C C . LYS A 1 186 ? -28.963 -9.068 44.319 1.00 95.81 186 LYS A C 1
ATOM 1476 O O . LYS A 1 186 ? -28.647 -7.939 44.675 1.00 95.81 186 LYS A O 1
ATOM 1481 N N . PHE A 1 187 ? -29.628 -9.890 45.128 1.00 96.44 187 PHE A N 1
ATOM 1482 C CA . PHE A 1 187 ? -29.998 -9.515 46.496 1.00 96.44 187 PHE A CA 1
ATOM 1483 C C . PHE A 1 187 ? -28.778 -9.435 47.414 1.00 96.44 187 PHE A C 1
ATOM 1485 O O . PHE A 1 187 ? -28.697 -8.535 48.254 1.00 96.44 187 PHE A O 1
ATOM 1492 N N . ALA A 1 188 ? -27.810 -10.339 47.246 1.00 96.00 188 ALA A N 1
ATOM 1493 C CA . ALA A 1 188 ? -26.547 -10.271 47.969 1.00 96.00 188 ALA A CA 1
ATOM 1494 C C . ALA A 1 188 ? -25.739 -9.019 47.581 1.00 96.00 188 ALA A C 1
ATOM 1496 O O . ALA A 1 188 ? -25.219 -8.336 48.463 1.00 96.00 188 ALA A O 1
ATOM 1497 N N . GLU A 1 189 ? -25.661 -8.693 46.288 1.00 96.56 189 GLU A N 1
ATOM 1498 C CA . GLU A 1 189 ? -25.030 -7.466 45.780 1.00 96.56 189 GLU A CA 1
ATOM 1499 C C . GLU A 1 189 ? -25.735 -6.206 46.295 1.00 96.56 189 GLU A C 1
ATOM 1501 O O . GLU A 1 189 ? -25.081 -5.316 46.832 1.00 96.56 189 GLU A O 1
ATOM 1506 N N . ALA A 1 190 ? -27.065 -6.156 46.226 1.00 96.94 190 ALA A N 1
ATOM 1507 C CA . ALA A 1 190 ? -27.872 -5.028 46.685 1.00 96.94 190 ALA A CA 1
ATOM 1508 C C . ALA A 1 190 ? -27.690 -4.748 48.184 1.00 96.94 190 ALA A C 1
ATOM 1510 O O . ALA A 1 190 ? -27.488 -3.606 48.596 1.00 96.94 190 ALA A O 1
ATOM 1511 N N . ASN A 1 191 ? -27.682 -5.803 49.004 1.00 95.19 191 ASN A N 1
ATOM 1512 C CA . ASN A 1 191 ? -27.412 -5.695 50.436 1.00 95.19 191 ASN A CA 1
ATOM 1513 C C . ASN A 1 191 ? -26.010 -5.163 50.745 1.00 95.19 191 ASN A C 1
ATOM 1515 O O . ASN A 1 191 ? -25.834 -4.510 51.771 1.00 95.19 191 ASN A O 1
ATOM 1519 N N . LYS A 1 192 ? -25.009 -5.486 49.917 1.00 95.38 192 LYS A N 1
ATOM 1520 C CA . LYS A 1 192 ? -23.652 -4.940 50.059 1.00 95.38 192 LYS A CA 1
ATOM 1521 C C . LYS A 1 192 ? -23.617 -3.476 49.630 1.00 95.38 192 LYS A C 1
ATOM 1523 O O . LYS A 1 192 ? -23.099 -2.654 50.376 1.00 95.38 192 LYS A O 1
ATOM 1528 N N . SER A 1 193 ? -24.217 -3.164 48.481 1.00 93.94 193 SER A N 1
ATOM 1529 C CA . SER A 1 193 ? -24.243 -1.826 47.882 1.00 93.94 193 SER A CA 1
ATOM 1530 C C . SER A 1 193 ? -24.826 -0.778 48.828 1.00 93.94 193 SER A C 1
ATOM 1532 O O . SER A 1 193 ? -24.213 0.259 49.027 1.00 93.94 193 SER A O 1
ATOM 1534 N N . ILE A 1 194 ? -25.955 -1.067 49.486 1.00 92.25 194 ILE A N 1
ATOM 1535 C CA . ILE A 1 194 ? -26.597 -0.091 50.384 1.00 92.25 194 ILE A CA 1
ATOM 1536 C C . ILE A 1 194 ? -25.927 0.049 51.761 1.00 92.25 194 ILE A C 1
ATOM 1538 O O . ILE A 1 194 ? -26.250 0.958 52.5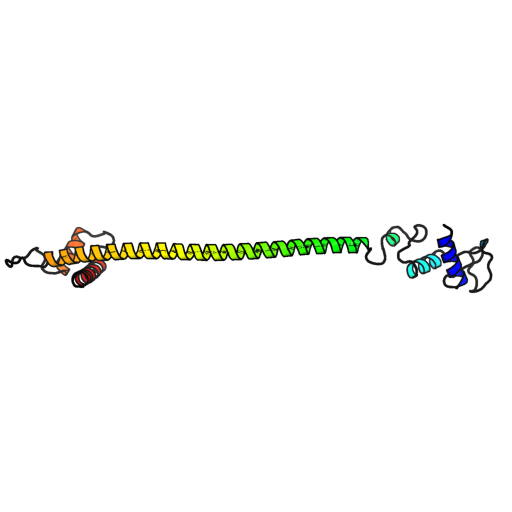21 1.00 92.25 194 ILE A O 1
ATOM 1542 N N . LYS A 1 195 ? -25.039 -0.883 52.118 1.00 88.12 195 LYS A N 1
ATOM 1543 C CA . LYS A 1 195 ? -24.273 -0.846 53.375 1.00 88.12 195 LYS A CA 1
ATOM 1544 C C . LYS A 1 195 ? -22.874 -0.252 53.202 1.00 88.12 195 LYS A C 1
ATOM 1546 O O . LYS A 1 195 ? -22.197 -0.065 54.211 1.00 88.12 195 LYS A O 1
ATOM 1551 N N . SER A 1 196 ? -22.441 -0.060 51.957 1.00 74.00 196 SER A N 1
ATOM 1552 C CA . SER A 1 196 ? -21.150 0.535 51.595 1.00 74.00 196 SER A CA 1
ATOM 1553 C C . SER A 1 196 ? -21.269 2.053 51.571 1.00 74.00 196 SER A C 1
ATOM 1555 O O . SER A 1 196 ? -20.289 2.704 51.988 1.00 74.00 196 SER A O 1
#

Radius of gyration: 54.25 Å; chains: 1; bounding box: 98×27×131 Å

Secondary structure (DSSP, 8-state):
-HHHHHHHHHHHHTTSS--EETTEE--TT----GGGEE--HHHHHHHHHHH-TT---TTTS-HHHHHS-SS--HHHHHHHHHHHHHHHHHHHHHHHHHHHHHHHHHHHHHHHHHHHHHHHHHHHHHHHHHHHHHHHHHHHHHHHHT-B-TTS-BSSS--SHHHHHHHHHHHHTT-TT-SHHHHHHHHHHHHHHTT-

Sequence (196 aa):
MRVNAEKILDAIHNCEIPYGRDGKTVQPGEQVAKHRLTVRHSDLKSWMSKNYPNQKPAFLFDAVEQQLHAGITVEAYQTLQAENKRLNIRLDNAMKTFQQQKNEISELQGERDSLRRMVDNSVQNIDQRSETTYLNIIGGLLFLMLGRSPAGMKQSVFENQSSIISNLLGHFEGKPGMSSRTLEAKFAEANKSIKS